Protein AF-A0AA44DIW2-F1 (afdb_monomer)

Foldseek 3Di:
DDDDDDDDDDDDDDDDDDDDDDDDDDDDDDDDDDDDDDDDDDPPPPPPPPVQDWDWQWQWFADLPPRHIDTQDTDIDGPPDDLQVVLVVLQQCLCVRPPVVQDKDFPDQDPLETEIEGEADPVDRSVQPPQLPDQSSQRRNLCRSFCRNQSVVDPDDHRQWYAYAYVNHQCDDHPNHDNQSGGHTDGD

Nearest PDB structures (foldseek):
  5c6d-assembly1_A  TM=4.884E-01  e=1.971E+00  Homo sapiens

Solvent-accessible surface area (backbone atoms only — not comparable to full-atom values): 11971 Å² total; per-residue (Å²): 134,89,82,90,81,86,87,84,86,84,87,81,88,84,88,81,89,85,81,88,86,87,85,87,80,84,90,86,82,90,84,89,79,94,78,92,78,91,76,91,74,88,72,82,75,76,75,77,76,71,81,77,53,64,44,76,46,50,39,33,38,44,41,84,84,79,67,43,84,35,83,76,44,78,42,82,41,60,66,86,52,54,71,70,55,54,52,50,52,48,47,51,50,48,20,49,78,76,47,81,57,41,47,66,42,83,77,50,73,56,94,49,28,38,35,34,32,38,38,66,41,94,88,49,57,47,48,69,75,55,41,38,41,49,54,59,27,16,48,38,45,52,49,22,53,50,49,27,72,42,39,73,86,59,86,68,94,72,58,56,26,39,31,34,24,49,76,81,37,38,93,72,88,55,62,64,52,63,80,62,57,35,64,30,78,48,68,85

Structure (mmCIF, N/CA/C/O backbone):
data_AF-A0AA44DIW2-F1
#
_entry.id   AF-A0AA44DIW2-F1
#
loop_
_atom_site.group_PDB
_atom_site.id
_atom_site.type_symbol
_atom_site.label_atom_id
_atom_site.label_alt_id
_atom_site.label_comp_id
_atom_site.label_asym_id
_atom_site.label_entity_id
_atom_site.label_seq_id
_atom_site.pdbx_PDB_ins_code
_atom_site.Cartn_x
_atom_site.Cartn_y
_atom_site.Cartn_z
_atom_site.occupancy
_atom_site.B_iso_or_equiv
_atom_site.auth_seq_id
_atom_site.auth_comp_id
_atom_site.auth_asym_id
_atom_site.auth_atom_id
_atom_site.pdbx_PDB_model_num
ATOM 1 N N . MET A 1 1 ? 25.826 29.435 -28.259 1.00 42.25 1 MET A N 1
ATOM 2 C CA . MET A 1 1 ? 24.895 30.541 -28.592 1.00 42.25 1 MET A CA 1
ATOM 3 C C . MET A 1 1 ? 23.875 30.056 -29.615 1.00 42.25 1 MET A C 1
ATOM 5 O O . MET A 1 1 ? 24.310 29.538 -30.631 1.00 42.25 1 MET A O 1
ATOM 9 N N . LYS A 1 2 ? 22.577 30.329 -29.367 1.00 38.12 2 LYS A N 1
ATOM 10 C CA . LYS A 1 2 ? 21.408 30.201 -30.278 1.00 38.12 2 LYS A CA 1
ATOM 11 C C . LYS A 1 2 ? 20.937 28.749 -30.545 1.00 38.12 2 LYS A C 1
ATOM 13 O O . LYS A 1 2 ? 21.749 27.922 -30.907 1.00 38.12 2 LYS A O 1
ATOM 18 N N . LYS A 1 3 ? 19.660 28.356 -30.428 1.00 40.72 3 LYS A N 1
ATOM 19 C CA . LYS A 1 3 ? 18.397 29.047 -30.099 1.00 40.72 3 LYS A CA 1
ATOM 20 C C . LYS A 1 3 ? 17.357 28.015 -29.621 1.00 40.72 3 LYS A C 1
ATOM 22 O O . LYS A 1 3 ? 17.200 26.960 -30.222 1.00 40.72 3 LYS A O 1
ATOM 27 N N . LEU A 1 4 ? 16.623 28.403 -28.584 1.00 47.34 4 LEU A N 1
ATOM 28 C CA . LEU A 1 4 ? 15.387 27.813 -28.071 1.00 47.34 4 LEU A CA 1
ATOM 29 C C . LEU A 1 4 ? 14.251 27.987 -29.101 1.00 47.34 4 LEU A C 1
ATOM 31 O O . LEU A 1 4 ? 14.100 29.088 -29.636 1.00 47.34 4 LEU A O 1
ATOM 35 N N . LYS A 1 5 ? 13.409 26.972 -29.329 1.00 48.78 5 LYS A N 1
ATOM 36 C CA . LYS A 1 5 ? 12.065 27.162 -29.904 1.00 48.78 5 LYS A CA 1
ATOM 37 C C . LYS A 1 5 ? 11.053 26.307 -29.140 1.00 48.78 5 LYS A C 1
ATOM 39 O O . LYS A 1 5 ? 10.966 25.103 -29.338 1.00 48.78 5 LYS A O 1
ATOM 44 N N . LYS A 1 6 ? 10.319 26.963 -28.239 1.00 45.72 6 LYS A N 1
ATOM 45 C CA . LYS A 1 6 ? 9.089 26.455 -27.624 1.00 45.72 6 LYS A CA 1
ATOM 46 C C . LYS A 1 6 ? 7.963 26.613 -28.648 1.00 45.72 6 LYS A C 1
ATOM 48 O O . LYS A 1 6 ? 7.819 27.699 -29.205 1.00 45.72 6 LYS A O 1
ATOM 53 N N . VAL A 1 7 ? 7.184 25.564 -28.882 1.00 54.19 7 VAL A N 1
ATOM 54 C CA . VAL A 1 7 ? 5.937 25.636 -29.654 1.00 54.19 7 VAL A CA 1
ATOM 55 C C . VAL A 1 7 ? 4.792 25.605 -28.648 1.00 54.19 7 VAL A C 1
ATOM 57 O O . VAL A 1 7 ? 4.554 24.594 -27.999 1.00 54.19 7 VAL A O 1
ATOM 60 N N . PHE A 1 8 ? 4.142 26.753 -28.476 1.00 49.50 8 PHE A N 1
ATOM 61 C CA . PHE A 1 8 ? 2.859 26.904 -27.795 1.00 49.50 8 PHE A CA 1
ATOM 62 C C . PHE A 1 8 ? 1.801 26.911 -28.899 1.00 49.50 8 PHE A C 1
ATOM 64 O O . PHE A 1 8 ? 1.863 27.770 -29.778 1.00 49.50 8 PHE A O 1
ATOM 71 N N . CYS A 1 9 ? 0.860 25.970 -28.888 1.00 45.25 9 CYS A N 1
ATOM 72 C CA . CYS A 1 9 ? -0.301 26.026 -29.772 1.00 45.25 9 CYS A CA 1
ATOM 73 C C . CYS A 1 9 ? -1.550 26.159 -28.901 1.00 45.25 9 CYS A C 1
ATOM 75 O O . CYS A 1 9 ? -1.986 25.212 -28.255 1.00 45.25 9 CYS A O 1
ATOM 77 N N . LEU A 1 10 ? -2.040 27.393 -28.828 1.00 47.12 10 LEU A N 1
ATOM 78 C CA . LEU A 1 10 ? -3.265 27.799 -28.159 1.00 47.12 10 LEU A CA 1
ATOM 79 C C . LEU A 1 10 ? -4.377 27.733 -29.216 1.00 47.12 10 LEU A C 1
ATOM 81 O O . LEU A 1 10 ? -4.341 28.510 -30.168 1.00 47.12 10 LEU A O 1
ATOM 85 N N . ILE A 1 11 ? -5.336 26.817 -29.083 1.00 53.56 11 ILE A N 1
ATOM 86 C CA . ILE A 1 11 ? -6.546 26.818 -29.917 1.00 53.56 11 ILE A CA 1
ATOM 87 C C . ILE A 1 11 ? -7.708 27.233 -29.022 1.00 53.56 11 ILE A C 1
ATOM 89 O O . ILE A 1 11 ? -8.204 26.470 -28.198 1.00 53.56 11 ILE A O 1
ATOM 93 N N . PHE A 1 12 ? -8.070 28.501 -29.173 1.00 48.59 12 PHE A N 1
ATOM 94 C CA . PHE A 1 12 ? -9.271 29.133 -28.649 1.00 48.59 12 PHE A CA 1
ATOM 95 C C . PHE A 1 12 ? -10.267 29.274 -29.809 1.00 48.59 12 PHE A C 1
ATOM 97 O O . PHE A 1 12 ? -9.833 29.446 -30.946 1.00 48.59 12 PHE A O 1
ATOM 104 N N . ILE A 1 13 ? -11.562 29.320 -29.469 1.00 48.78 13 ILE A N 1
ATOM 105 C CA . ILE A 1 13 ? -12.742 29.696 -30.280 1.00 48.78 13 ILE A CA 1
ATOM 106 C C . ILE A 1 13 ? -13.656 28.516 -30.632 1.00 48.78 13 ILE A C 1
ATOM 108 O O . ILE A 1 13 ? -13.408 27.761 -31.562 1.00 48.78 13 ILE A O 1
ATOM 112 N N . CYS A 1 14 ? -14.793 28.470 -29.936 1.00 42.47 14 CYS A N 1
ATOM 113 C CA . CYS A 1 14 ? -16.088 28.687 -30.579 1.00 42.47 14 CYS A CA 1
ATOM 114 C C . CYS A 1 14 ? -17.030 29.376 -29.582 1.00 42.47 14 CYS A C 1
ATOM 116 O O . CYS A 1 14 ? -17.403 28.802 -28.561 1.00 42.47 14 CYS A O 1
ATOM 118 N N . MET A 1 15 ? -17.383 30.630 -29.881 1.00 47.53 15 MET A N 1
ATOM 119 C CA . MET A 1 15 ? -18.556 31.287 -29.311 1.00 47.53 15 MET A CA 1
ATOM 120 C C . MET A 1 15 ? -19.812 30.597 -29.842 1.00 47.53 15 MET A C 1
ATOM 122 O O . MET A 1 15 ? -19.946 30.434 -31.053 1.00 47.53 15 MET A O 1
ATOM 126 N N . LEU A 1 16 ? -20.773 30.331 -28.962 1.00 59.16 16 LEU A N 1
ATOM 127 C CA . LEU A 1 16 ? -22.181 30.376 -29.329 1.00 59.16 16 LEU A CA 1
ATOM 128 C C . LEU A 1 16 ? -22.913 31.279 -28.342 1.00 59.16 16 LEU A C 1
ATOM 130 O O . LEU A 1 16 ? -22.899 31.077 -27.130 1.00 59.16 16 LEU A O 1
ATOM 134 N N . VAL A 1 17 ? -23.490 32.321 -28.925 1.00 57.88 17 VAL A N 1
ATOM 135 C CA . VAL A 1 17 ? -24.334 33.338 -28.314 1.00 57.88 17 VAL A CA 1
ATOM 136 C C . VAL A 1 17 ? -25.753 32.782 -28.271 1.00 57.88 17 VAL A C 1
ATOM 138 O O . VAL A 1 17 ? -26.258 32.346 -29.303 1.00 57.88 17 VAL A O 1
ATOM 141 N N . LEU A 1 18 ? -26.413 32.849 -27.117 1.00 58.75 18 LEU A N 1
ATOM 142 C CA . LEU A 1 18 ? -27.872 32.869 -27.037 1.00 58.75 18 LEU A CA 1
ATOM 143 C C . LEU A 1 18 ? -28.279 33.995 -26.082 1.00 58.75 18 LEU A C 1
ATOM 145 O O . LEU A 1 18 ? -27.837 34.054 -24.936 1.00 58.75 18 LEU A O 1
ATOM 149 N N . SER A 1 19 ? -29.065 34.928 -26.613 1.00 53.59 19 SER A N 1
ATOM 150 C CA . SER A 1 19 ? -29.587 36.120 -25.949 1.00 53.59 19 SER A CA 1
ATOM 151 C C . SER A 1 19 ? -31.011 35.901 -25.430 1.00 53.59 19 SER A C 1
ATOM 153 O O . SER A 1 19 ? -31.817 35.300 -26.132 1.00 53.59 19 SER A O 1
ATOM 155 N N . GLY A 1 20 ? -31.319 36.527 -24.285 1.00 40.38 20 GLY A N 1
ATOM 156 C CA . GLY A 1 20 ? -32.655 37.010 -23.874 1.00 40.38 20 GLY A CA 1
ATOM 157 C C . GLY A 1 20 ? -33.584 35.957 -23.250 1.00 40.38 20 GLY A C 1
ATOM 158 O O . GLY A 1 20 ? -33.619 34.828 -23.704 1.00 40.38 20 GLY A O 1
ATOM 159 N N . CYS A 1 21 ? -34.368 36.227 -22.201 1.00 46.19 21 CYS A N 1
ATOM 160 C CA . CYS A 1 21 ? -34.950 37.497 -21.763 1.00 46.19 21 CYS A CA 1
ATOM 161 C C . CYS A 1 21 ? -35.004 37.645 -20.232 1.00 46.19 21 CYS A C 1
ATOM 163 O O . CYS A 1 21 ? -35.145 36.681 -19.485 1.00 46.19 21 CYS A O 1
ATOM 165 N N . ASN A 1 22 ? -34.931 38.908 -19.820 1.00 48.03 22 ASN A N 1
ATOM 166 C CA . ASN A 1 22 ? -35.090 39.445 -18.476 1.00 48.03 22 ASN A CA 1
ATOM 167 C C . ASN A 1 22 ? -36.548 39.887 -18.276 1.00 48.03 22 ASN A C 1
ATOM 169 O O . ASN A 1 22 ? -37.052 40.619 -19.124 1.00 48.03 22 ASN A O 1
ATOM 173 N N . ASN A 1 23 ? -37.174 39.529 -17.155 1.00 42.59 23 ASN A N 1
ATOM 174 C CA . ASN A 1 23 ? -38.408 40.158 -16.683 1.00 42.59 23 ASN A CA 1
ATOM 175 C C . ASN A 1 23 ? -38.171 40.645 -15.250 1.00 42.59 23 ASN A C 1
ATOM 177 O O . ASN A 1 23 ? -38.285 39.873 -14.302 1.00 42.59 23 ASN A O 1
ATOM 181 N N . ASN A 1 24 ? -37.859 41.933 -15.114 1.00 39.91 24 ASN A N 1
ATOM 182 C CA . ASN A 1 24 ? -38.106 42.675 -13.884 1.00 39.91 24 ASN A CA 1
ATOM 183 C C . ASN A 1 24 ? -39.441 43.395 -14.064 1.00 39.91 24 ASN A C 1
ATOM 185 O O . ASN A 1 24 ? -39.610 44.137 -15.031 1.00 39.91 24 ASN A O 1
ATOM 189 N N . VAL A 1 25 ? -40.369 43.158 -13.142 1.00 45.44 25 VAL A N 1
ATOM 190 C CA . VAL A 1 25 ? -41.569 43.977 -12.965 1.00 45.44 25 VAL A CA 1
ATOM 191 C C . VAL A 1 25 ? -41.397 44.776 -11.681 1.00 45.44 25 VAL A C 1
ATOM 193 O O . VAL A 1 25 ? -40.939 44.259 -10.662 1.00 45.44 25 VAL A O 1
ATOM 196 N N . ASP A 1 26 ? -41.722 46.055 -11.816 1.00 37.00 26 ASP A N 1
ATOM 197 C CA . ASP A 1 26 ? -41.499 47.165 -10.906 1.00 37.00 26 ASP A CA 1
ATOM 198 C C . ASP A 1 26 ? -42.121 47.057 -9.505 1.00 37.00 26 ASP A C 1
ATOM 200 O O . ASP A 1 26 ? -43.166 46.456 -9.262 1.00 37.00 26 ASP A O 1
ATOM 204 N N . VAL A 1 27 ? -41.453 47.776 -8.603 1.00 39.75 27 VAL A N 1
ATOM 205 C CA . VAL A 1 27 ? -41.844 48.180 -7.249 1.00 39.75 27 VAL A CA 1
ATOM 206 C C . VAL A 1 27 ? -43.007 49.183 -7.277 1.00 39.75 27 VAL A C 1
ATOM 208 O O . VAL A 1 27 ? -42.961 50.133 -8.057 1.00 39.75 27 VAL A O 1
ATOM 211 N N . LYS A 1 28 ? -43.958 49.070 -6.330 1.00 34.81 28 LYS A N 1
ATOM 212 C CA . LYS A 1 28 ? -44.454 50.192 -5.490 1.00 34.81 28 LYS A CA 1
ATOM 213 C C . LYS A 1 28 ? -45.499 49.748 -4.462 1.00 34.81 28 LYS A C 1
ATOM 215 O O . LYS A 1 28 ? -46.460 49.073 -4.812 1.00 34.81 28 LYS A O 1
ATOM 220 N N . GLY A 1 29 ? -45.352 50.229 -3.224 1.00 29.64 29 GLY A N 1
ATOM 221 C CA . GLY A 1 29 ? -46.422 50.225 -2.223 1.00 29.64 29 GLY A CA 1
ATOM 222 C C . GLY A 1 29 ? -45.925 50.232 -0.779 1.00 29.64 29 GLY A C 1
ATOM 223 O O . GLY A 1 29 ? -45.876 49.184 -0.146 1.00 29.64 29 GLY A O 1
ATOM 224 N N . ASP A 1 30 ? -45.569 51.413 -0.274 1.00 34.81 30 ASP A N 1
ATOM 225 C CA . ASP A 1 30 ? -45.279 51.697 1.134 1.00 34.81 30 ASP A CA 1
ATOM 226 C C . ASP A 1 30 ? -46.409 51.254 2.084 1.00 34.81 30 ASP A C 1
ATOM 228 O O . ASP A 1 30 ? -47.581 51.515 1.814 1.00 34.81 30 ASP A O 1
ATOM 232 N N . ASN A 1 31 ? -46.064 50.688 3.248 1.00 35.53 31 ASN A N 1
ATOM 233 C CA . ASN A 1 31 ? -46.381 51.314 4.538 1.00 35.53 31 ASN A CA 1
ATOM 234 C C . ASN A 1 31 ? -45.775 50.576 5.740 1.00 35.53 31 ASN A C 1
ATOM 236 O O . ASN A 1 31 ? -45.727 49.353 5.833 1.00 35.53 31 ASN A O 1
ATOM 240 N N . LYS A 1 32 ? -45.311 51.405 6.670 1.00 40.44 32 LYS A N 1
ATOM 241 C CA . LYS A 1 32 ? -44.569 51.117 7.892 1.00 40.44 32 LYS A CA 1
ATOM 242 C C . LYS A 1 32 ? -45.549 50.993 9.064 1.00 40.44 32 LYS A C 1
ATOM 244 O O . LYS A 1 32 ? -46.274 51.945 9.329 1.00 40.44 32 LYS A O 1
ATOM 249 N N . SER A 1 33 ? -45.504 49.901 9.824 1.00 37.34 33 SER A N 1
ATOM 250 C CA . SER A 1 33 ? -45.891 49.920 11.243 1.00 37.34 33 SER A CA 1
ATOM 251 C C . SER A 1 33 ? -45.242 48.763 11.999 1.00 37.34 33 SER A C 1
ATOM 253 O O . SER A 1 33 ? -45.522 47.595 11.738 1.00 37.34 33 SER A O 1
ATOM 255 N N . GLU A 1 34 ? -44.372 49.111 12.942 1.00 37.97 34 GLU A N 1
ATOM 256 C CA . GLU A 1 34 ? -43.860 48.212 13.970 1.00 37.97 34 GLU A CA 1
ATOM 257 C C . GLU A 1 34 ? -44.985 47.825 14.939 1.00 37.97 34 GLU A C 1
ATOM 259 O O . GLU A 1 34 ? -45.693 48.692 15.450 1.00 37.97 34 GLU A O 1
ATOM 264 N N . MET A 1 35 ? -45.086 46.538 15.277 1.00 32.28 35 MET A N 1
ATOM 265 C CA . MET A 1 35 ? -45.673 46.102 16.541 1.00 32.28 35 MET A CA 1
ATOM 266 C C . MET A 1 35 ? -44.899 44.892 17.067 1.00 32.28 35 MET A C 1
ATOM 268 O O . MET A 1 35 ? -44.732 43.879 16.392 1.00 32.28 35 MET A O 1
ATOM 272 N N . ARG A 1 36 ? -44.377 45.055 18.285 1.00 38.78 36 ARG A N 1
ATOM 273 C CA . ARG A 1 36 ? -43.598 44.078 19.048 1.00 38.78 36 ARG A CA 1
ATOM 274 C C . ARG A 1 36 ? -44.465 42.884 19.443 1.00 38.78 36 ARG A C 1
ATOM 276 O O . ARG A 1 36 ? -45.496 43.083 20.077 1.00 38.78 36 ARG A O 1
ATOM 283 N N . VAL A 1 37 ? -43.967 41.669 19.217 1.00 34.19 37 VAL A N 1
ATOM 284 C CA . VAL A 1 37 ? -44.292 40.507 20.054 1.00 34.19 37 VAL A CA 1
ATOM 285 C C . VAL A 1 37 ? -43.002 39.743 20.335 1.00 34.19 37 VAL A C 1
ATOM 287 O O . VAL A 1 37 ? -42.346 39.235 19.430 1.00 34.19 37 VAL A O 1
ATOM 290 N N . SER A 1 38 ? -42.632 39.710 21.612 1.00 40.81 38 SER A N 1
ATOM 291 C CA . SER A 1 38 ? -41.586 38.856 22.156 1.00 40.81 38 SER A CA 1
ATOM 292 C C . SER A 1 38 ? -42.066 37.408 22.196 1.00 40.81 38 SER A C 1
ATOM 294 O O . SER A 1 38 ? -43.109 37.124 22.778 1.00 40.81 38 SER A O 1
ATOM 296 N N . SER A 1 39 ? -41.248 36.482 21.709 1.00 37.50 39 SER A N 1
ATOM 297 C CA . SER A 1 39 ? -41.224 35.117 22.235 1.00 37.50 39 SER A CA 1
ATOM 298 C C . SER A 1 39 ? -39.795 34.592 22.177 1.00 37.50 39 SER A C 1
ATOM 300 O O . SER A 1 39 ? -39.275 34.267 21.110 1.00 37.50 39 SER A O 1
ATOM 302 N N . ASN A 1 40 ? -39.165 34.543 23.350 1.00 40.50 40 ASN A N 1
ATOM 303 C CA . ASN A 1 40 ? -37.968 33.756 23.595 1.00 40.50 40 ASN A CA 1
ATOM 304 C C . ASN A 1 40 ? -38.257 32.290 23.262 1.00 40.50 40 ASN A C 1
ATOM 306 O O . ASN A 1 40 ? -39.118 31.679 23.891 1.00 40.50 40 ASN A O 1
ATOM 310 N N . LEU A 1 41 ? -37.477 31.718 22.352 1.00 35.12 41 LEU A N 1
ATOM 311 C CA . LEU A 1 41 ? -37.184 30.292 22.344 1.00 35.12 41 LEU A CA 1
ATOM 312 C C . LEU A 1 41 ? -35.666 30.151 22.332 1.00 35.12 41 LEU A C 1
ATOM 314 O O . LEU A 1 41 ? -35.020 30.087 21.287 1.00 35.12 41 LEU A O 1
ATOM 318 N N . ASN A 1 42 ? -35.114 30.130 23.547 1.00 41.81 42 ASN A N 1
ATOM 319 C CA . ASN A 1 42 ? -33.839 29.491 23.821 1.00 41.81 42 ASN A CA 1
ATOM 320 C C . ASN A 1 42 ? -33.929 28.066 23.282 1.00 41.81 42 ASN A C 1
ATOM 322 O O . ASN A 1 42 ? -34.643 27.231 23.833 1.00 41.81 42 ASN A O 1
ATOM 326 N N . THR A 1 43 ? -33.220 2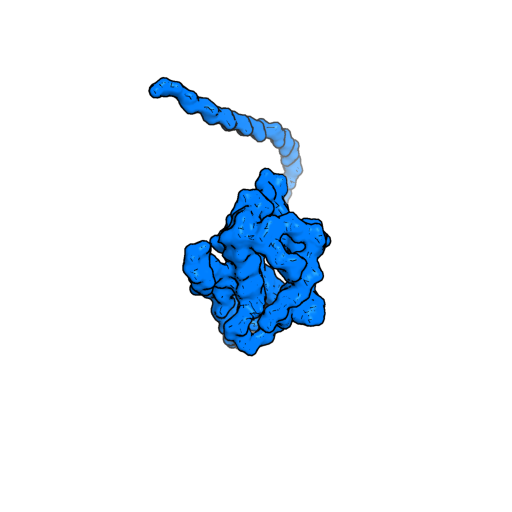7.799 22.195 1.00 38.12 43 THR A N 1
ATOM 327 C CA . THR A 1 43 ? -32.785 26.441 21.904 1.00 38.12 43 THR A CA 1
ATOM 328 C C . THR A 1 43 ? -31.288 26.464 22.099 1.00 38.12 43 THR A C 1
ATOM 330 O O . THR A 1 43 ? -30.541 26.872 21.209 1.00 38.12 43 THR A O 1
ATOM 333 N N . ASP A 1 44 ? -30.876 26.098 23.311 1.00 40.34 44 ASP A N 1
ATOM 334 C CA . ASP A 1 44 ? -29.506 25.721 23.607 1.00 40.34 44 ASP A CA 1
ATOM 335 C C . ASP A 1 44 ? -29.113 24.635 22.609 1.00 40.34 44 ASP A C 1
ATOM 337 O O . ASP A 1 44 ? -29.439 23.456 22.757 1.00 40.34 44 ASP A O 1
ATOM 341 N N . LYS A 1 45 ? -28.415 25.042 21.546 1.00 44.38 45 LYS A N 1
ATOM 342 C CA . LYS A 1 45 ? -27.564 24.134 20.795 1.00 44.38 45 LYS A CA 1
ATOM 343 C C . LYS A 1 45 ? -26.453 23.753 21.756 1.00 44.38 45 LYS A C 1
ATOM 345 O O . LYS A 1 45 ? -25.421 24.419 21.821 1.00 44.38 45 LYS A O 1
ATOM 350 N N . GLN A 1 46 ? -26.696 22.697 22.527 1.00 39.59 46 GLN A N 1
ATOM 351 C CA . GLN A 1 46 ? -25.627 21.910 23.106 1.00 39.59 46 GLN A CA 1
ATOM 352 C C . GLN A 1 46 ? -24.737 21.491 21.936 1.00 39.59 46 GLN A C 1
ATOM 354 O O . GLN A 1 46 ? -25.037 20.565 21.187 1.00 39.59 46 GLN A O 1
ATOM 359 N N . ASN A 1 47 ? -23.665 22.253 21.733 1.00 41.50 47 ASN A N 1
ATOM 360 C CA . ASN A 1 47 ? -22.502 21.791 21.011 1.00 41.50 47 ASN A CA 1
ATOM 361 C C . ASN A 1 47 ? -21.965 20.619 21.830 1.00 41.50 47 ASN A C 1
ATOM 363 O O . ASN A 1 47 ? -21.138 20.807 22.724 1.00 41.50 47 ASN A O 1
ATOM 367 N N . GLU A 1 48 ? -22.452 19.412 21.546 1.00 47.78 48 GLU A N 1
ATOM 368 C CA . GLU A 1 48 ? -21.694 18.211 21.841 1.00 47.78 48 GLU A CA 1
ATOM 369 C C . GLU A 1 48 ? -20.364 18.367 21.108 1.00 47.78 48 GLU A C 1
ATOM 371 O O . GLU A 1 48 ? -20.243 18.147 19.901 1.00 47.78 48 GLU A O 1
ATOM 376 N N . LYS A 1 49 ? -19.346 18.813 21.848 1.00 45.94 49 LYS A N 1
ATOM 377 C CA . LYS A 1 49 ? -17.952 18.616 21.485 1.00 45.94 49 LYS A CA 1
ATOM 378 C C . LYS A 1 49 ? -17.774 17.105 21.412 1.00 45.94 49 LYS A C 1
ATOM 380 O O . LYS A 1 49 ? -17.475 16.453 22.409 1.00 45.94 49 LYS A O 1
ATOM 385 N N . LYS A 1 50 ? -18.017 16.539 20.232 1.00 55.75 50 LYS A N 1
ATOM 386 C CA . LYS A 1 50 ? -17.588 15.190 19.903 1.00 55.75 50 LYS A CA 1
ATOM 387 C C . LYS A 1 50 ? -16.076 15.230 20.091 1.00 55.75 50 LYS A C 1
ATOM 389 O O . LYS A 1 50 ? -15.383 15.865 19.299 1.00 55.75 50 LYS A O 1
ATOM 394 N N . ASN A 1 51 ? -15.582 14.678 21.198 1.00 61.53 51 ASN A N 1
ATOM 395 C CA . ASN A 1 51 ? -14.156 14.445 21.382 1.00 61.53 51 ASN A CA 1
ATOM 396 C C . ASN A 1 51 ? -13.759 13.494 20.251 1.00 61.53 51 ASN A C 1
ATOM 398 O O . ASN A 1 51 ? -13.950 12.283 20.356 1.00 61.53 51 ASN A O 1
ATOM 402 N N . SER A 1 52 ? -13.332 14.057 19.120 1.00 73.94 52 SER A N 1
ATOM 403 C CA . SER A 1 52 ? -12.805 13.286 18.006 1.00 73.94 52 SER A CA 1
ATOM 404 C C . SER A 1 52 ? -11.467 12.758 18.489 1.00 73.94 52 SER A C 1
ATOM 406 O O . SER A 1 52 ? -10.510 13.504 18.683 1.00 73.94 52 SER A O 1
ATOM 408 N N . LYS A 1 53 ? -11.463 11.475 18.840 1.00 89.38 53 LYS A N 1
ATOM 409 C CA . LYS A 1 53 ? -10.243 10.760 19.157 1.00 89.38 53 LYS A CA 1
ATOM 410 C C . LYS A 1 53 ? -9.518 10.540 17.838 1.00 89.38 53 LYS A C 1
ATOM 412 O O . LYS A 1 53 ? -10.120 10.045 16.891 1.00 89.38 53 LYS A O 1
ATOM 417 N N . THR A 1 54 ? -8.251 10.897 17.782 1.00 93.06 54 THR A N 1
ATOM 418 C CA . THR A 1 54 ? -7.401 10.687 16.615 1.00 93.06 54 THR A CA 1
ATOM 419 C C . THR A 1 54 ? -6.245 9.761 16.982 1.00 93.06 54 THR A C 1
ATOM 421 O O . THR A 1 54 ? -5.975 9.511 18.163 1.00 93.06 54 THR A O 1
ATOM 424 N N . TYR A 1 55 ? -5.590 9.199 15.972 1.00 92.75 55 TYR A N 1
ATOM 425 C CA . TYR A 1 55 ? -4.332 8.480 16.134 1.00 92.75 55 TYR A CA 1
ATOM 426 C C . TYR A 1 55 ? -3.354 8.856 15.024 1.00 92.75 55 TYR A C 1
ATOM 428 O O . TYR A 1 55 ? -3.764 9.179 13.907 1.00 92.75 55 TYR A O 1
ATOM 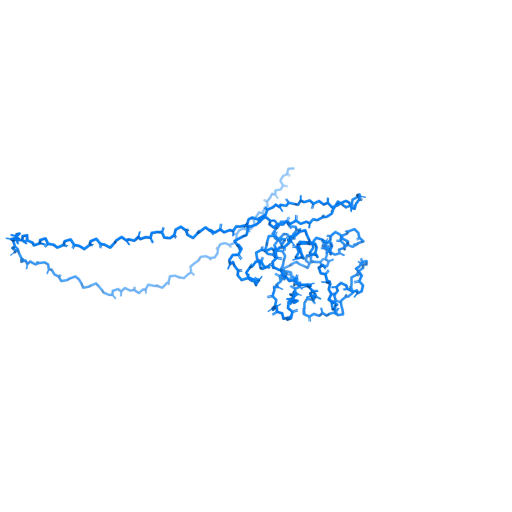436 N N . ASP A 1 56 ? -2.065 8.744 15.330 1.00 94.69 56 ASP A N 1
ATOM 437 C CA . ASP A 1 56 ? -0.992 9.002 14.375 1.00 94.69 56 ASP A CA 1
ATOM 438 C C . ASP A 1 56 ? -0.670 7.726 13.586 1.00 94.69 56 ASP A C 1
ATOM 440 O O . ASP A 1 56 ? -0.040 6.790 14.091 1.00 94.69 56 ASP A O 1
ATOM 444 N N . ALA A 1 57 ? -1.125 7.674 12.335 1.00 96.62 57 ALA A N 1
ATOM 445 C CA . ALA A 1 57 ? -0.749 6.649 11.371 1.00 96.62 57 ALA A CA 1
ATOM 446 C C . ALA A 1 57 ? 0.622 6.968 10.763 1.00 96.62 57 ALA A C 1
ATOM 448 O O . ALA A 1 57 ? 0.900 8.109 10.402 1.00 96.62 57 ALA A O 1
ATOM 449 N N . LYS A 1 58 ? 1.475 5.956 10.593 1.00 97.75 58 LYS A N 1
ATOM 450 C CA . LYS A 1 58 ? 2.847 6.140 10.096 1.00 97.75 58 LYS A CA 1
ATOM 451 C C . LYS A 1 58 ? 2.966 5.772 8.626 1.00 97.75 58 LYS A C 1
ATOM 453 O O . LYS A 1 58 ? 2.674 4.639 8.261 1.00 97.75 58 LYS A O 1
ATOM 458 N N . ILE A 1 59 ? 3.488 6.662 7.792 1.00 98.44 59 ILE A N 1
ATOM 459 C CA . ILE A 1 59 ? 4.011 6.273 6.479 1.00 98.44 59 ILE A CA 1
ATOM 460 C C . ILE A 1 59 ? 5.444 5.803 6.681 1.00 98.44 59 ILE A C 1
ATOM 462 O O . ILE A 1 59 ? 6.292 6.557 7.159 1.00 98.44 59 ILE A O 1
ATOM 466 N N . ILE A 1 60 ? 5.698 4.542 6.356 1.00 98.19 60 ILE A N 1
ATOM 467 C CA . ILE A 1 60 ? 6.951 3.843 6.632 1.00 98.19 60 ILE A CA 1
ATOM 468 C C . ILE A 1 60 ? 7.597 3.451 5.303 1.00 98.19 60 ILE A C 1
ATOM 470 O O . ILE A 1 60 ? 6.920 3.001 4.387 1.00 98.19 60 ILE A O 1
ATOM 474 N N . SER A 1 61 ? 8.915 3.605 5.216 1.00 97.62 61 SER A N 1
ATOM 475 C CA . SER A 1 61 ? 9.767 3.085 4.144 1.00 97.62 61 SER A CA 1
ATOM 476 C C . SER A 1 61 ? 11.041 2.488 4.756 1.00 97.62 61 SER A C 1
ATOM 478 O O . SER A 1 61 ? 11.138 2.369 5.980 1.00 97.62 61 SER A O 1
ATOM 480 N N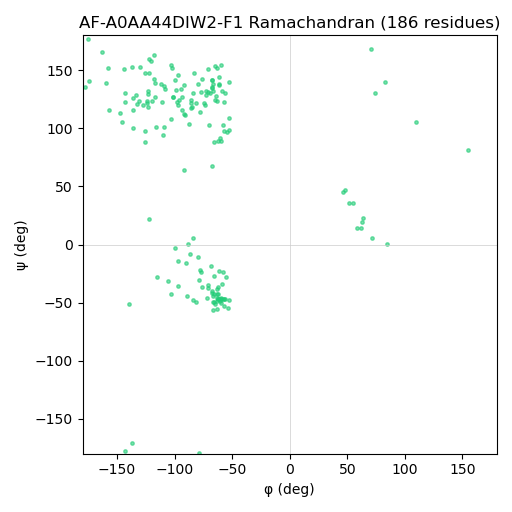 . MET A 1 62 ? 12.029 2.126 3.941 1.00 96.00 62 MET A N 1
ATOM 481 C CA . MET A 1 62 ? 13.344 1.683 4.408 1.00 96.00 62 MET A C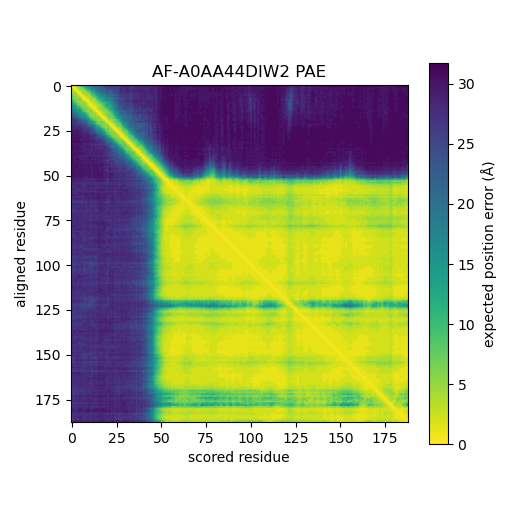A 1
ATOM 482 C C . MET A 1 62 ? 14.473 2.431 3.699 1.00 96.00 62 MET A C 1
ATOM 484 O O . MET A 1 62 ? 14.315 2.884 2.563 1.00 96.00 62 MET A O 1
ATOM 488 N N . ASP A 1 63 ? 15.616 2.563 4.366 1.00 95.56 63 ASP A N 1
ATOM 489 C CA . ASP A 1 63 ? 16.829 3.074 3.733 1.00 95.56 63 ASP A CA 1
ATOM 490 C C . ASP A 1 63 ? 17.370 2.065 2.712 1.00 95.56 63 ASP A C 1
ATOM 492 O O . ASP A 1 63 ? 17.536 0.881 3.006 1.00 95.56 63 ASP A O 1
ATOM 496 N N . SER A 1 64 ? 17.667 2.539 1.503 1.00 92.88 64 SER A N 1
ATOM 497 C CA . SER A 1 64 ? 18.093 1.688 0.390 1.00 92.88 64 SER A CA 1
ATOM 498 C C . SER A 1 64 ? 19.480 1.064 0.572 1.00 92.88 64 SER A C 1
ATOM 500 O O . SER A 1 64 ? 19.808 0.120 -0.142 1.00 92.88 64 SER A O 1
ATOM 502 N N . ASN A 1 65 ? 20.308 1.606 1.470 1.00 93.06 65 ASN A N 1
ATOM 503 C CA . ASN A 1 65 ? 21.677 1.152 1.705 1.00 93.06 65 ASN A CA 1
ATOM 504 C C . ASN A 1 65 ? 21.781 0.313 2.979 1.00 93.06 65 ASN A C 1
ATOM 506 O O . ASN A 1 65 ? 22.471 -0.703 2.982 1.00 93.06 65 ASN A O 1
ATOM 510 N N . THR A 1 66 ? 21.114 0.734 4.059 1.00 95.12 66 THR A N 1
ATOM 511 C CA . THR A 1 66 ? 21.217 0.068 5.371 1.00 95.12 66 THR A CA 1
ATOM 512 C C . THR A 1 66 ? 20.088 -0.919 5.639 1.00 95.12 66 THR A C 1
ATOM 514 O O . THR A 1 66 ? 20.204 -1.741 6.542 1.00 95.12 66 THR A O 1
ATOM 517 N N . SER A 1 67 ? 19.006 -0.873 4.853 1.00 92.25 67 SER A N 1
ATOM 518 C CA . SER A 1 67 ? 17.766 -1.627 5.089 1.00 92.25 67 SER A CA 1
ATOM 519 C C . SER A 1 67 ? 17.051 -1.284 6.402 1.00 92.25 67 SER A C 1
ATOM 521 O O . SER A 1 67 ? 16.148 -2.002 6.830 1.00 92.25 67 SER A O 1
ATOM 523 N N . GLU A 1 68 ? 17.420 -0.178 7.049 1.00 95.88 68 GLU A N 1
ATOM 524 C CA . GLU A 1 68 ? 16.789 0.264 8.289 1.00 95.88 68 GLU A CA 1
ATOM 525 C C . GLU A 1 68 ? 15.416 0.895 8.026 1.00 95.88 68 GLU A C 1
ATOM 527 O O . GLU A 1 68 ? 15.219 1.628 7.053 1.00 95.88 68 GLU A O 1
ATOM 532 N N . LYS A 1 69 ? 14.462 0.646 8.933 1.00 96.25 69 LYS A N 1
ATOM 533 C CA . LYS A 1 69 ? 13.131 1.270 8.917 1.00 96.25 69 LYS A CA 1
ATOM 534 C C . LYS A 1 69 ? 13.259 2.792 8.991 1.00 96.25 69 LYS A C 1
ATOM 536 O O . LYS A 1 69 ? 13.904 3.333 9.887 1.00 96.25 69 LYS A O 1
ATOM 541 N N . LYS A 1 70 ? 12.536 3.486 8.116 1.00 97.38 70 LYS A N 1
ATOM 542 C CA . LYS A 1 70 ? 12.463 4.945 8.046 1.00 97.38 70 LYS A CA 1
ATOM 543 C C . LYS A 1 70 ? 11.015 5.415 8.144 1.00 97.38 70 LYS A C 1
ATOM 545 O O . LYS A 1 70 ? 10.176 5.038 7.330 1.00 97.38 70 LYS A O 1
ATOM 550 N N . ILE A 1 71 ? 10.721 6.277 9.116 1.00 97.75 71 ILE A N 1
ATOM 551 C CA . ILE A 1 71 ? 9.427 6.969 9.196 1.00 97.75 71 ILE A CA 1
ATOM 552 C C . ILE A 1 71 ? 9.476 8.160 8.236 1.00 97.75 71 ILE A C 1
ATOM 554 O O . ILE A 1 71 ? 10.356 9.012 8.341 1.00 97.75 71 ILE A O 1
ATOM 558 N N . ILE A 1 72 ? 8.554 8.189 7.279 1.00 98.12 72 ILE A N 1
ATOM 559 C CA . ILE A 1 72 ? 8.439 9.242 6.264 1.00 98.12 72 ILE A CA 1
ATOM 560 C C . ILE A 1 72 ? 7.539 10.369 6.758 1.00 98.12 72 ILE A C 1
ATOM 562 O O . ILE A 1 72 ? 7.863 11.538 6.568 1.00 98.12 72 ILE A O 1
ATOM 566 N N . SER A 1 73 ? 6.408 10.018 7.370 1.00 97.75 73 SER A N 1
ATOM 567 C CA . SER A 1 73 ? 5.451 10.972 7.926 1.00 97.75 73 SER A CA 1
ATOM 568 C C . SER A 1 73 ? 4.601 10.304 8.996 1.00 97.75 73 SER A C 1
ATOM 570 O O . SER A 1 73 ? 4.321 9.110 8.901 1.00 97.75 73 SER A O 1
ATOM 572 N N . ASP A 1 74 ? 4.129 11.098 9.948 1.00 96.88 74 ASP A N 1
ATOM 573 C CA . ASP A 1 74 ? 2.980 10.771 10.788 1.00 96.88 74 ASP A CA 1
ATOM 574 C C . ASP A 1 74 ? 1.750 11.509 10.223 1.00 96.88 74 ASP A C 1
ATOM 576 O O . ASP A 1 74 ? 1.878 12.624 9.709 1.00 96.88 74 ASP A O 1
ATOM 580 N N . ILE A 1 75 ? 0.581 10.871 10.236 1.00 96.31 75 ILE A N 1
ATOM 581 C CA . ILE A 1 75 ? -0.682 11.410 9.721 1.00 96.31 75 ILE A CA 1
ATOM 582 C C . ILE A 1 75 ? -1.747 11.206 10.785 1.00 96.31 75 ILE A C 1
ATOM 584 O O . ILE A 1 75 ? -2.022 10.075 11.182 1.00 96.31 75 ILE A O 1
ATOM 588 N N . GLU A 1 76 ? -2.387 12.291 11.193 1.00 96.44 76 GLU A N 1
ATOM 589 C CA . GLU A 1 76 ? -3.497 12.235 12.132 1.00 96.44 76 GLU A CA 1
ATOM 590 C C . GLU A 1 76 ? -4.762 11.712 11.430 1.00 96.44 76 GLU A C 1
ATOM 592 O O . GLU A 1 76 ? -5.221 12.273 10.431 1.00 96.44 76 GLU A O 1
ATOM 597 N N . ILE A 1 77 ? -5.327 10.616 11.941 1.00 96.25 77 ILE A N 1
ATOM 598 C CA . ILE A 1 77 ? -6.546 9.989 11.420 1.00 96.25 77 ILE A CA 1
ATOM 599 C C . ILE A 1 77 ? -7.591 9.905 12.537 1.00 96.25 77 ILE A C 1
ATOM 601 O O . ILE A 1 77 ? -7.316 9.397 13.622 1.00 96.25 77 ILE A O 1
ATOM 605 N N . ASP A 1 78 ? -8.81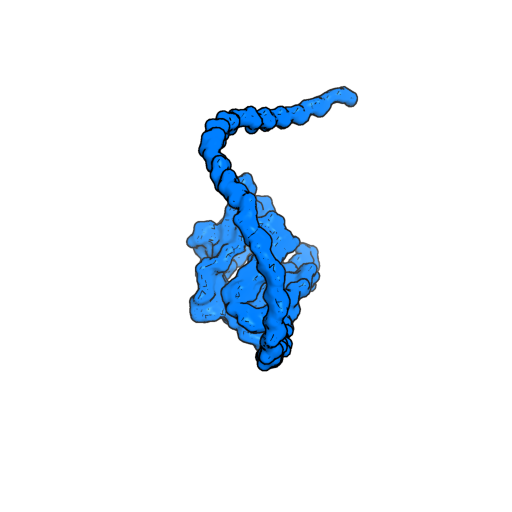5 10.365 12.261 1.00 94.75 78 ASP A N 1
ATOM 606 C CA . ASP A 1 78 ? -9.953 10.256 13.186 1.00 94.75 78 ASP A CA 1
ATOM 607 C C . ASP A 1 78 ? -10.337 8.780 13.406 1.00 94.75 78 ASP A C 1
ATOM 609 O O . ASP A 1 78 ? -10.632 8.036 12.463 1.00 94.75 78 ASP A O 1
ATOM 613 N N . ASP A 1 79 ? -10.350 8.348 14.671 1.00 91.06 79 ASP A N 1
ATOM 614 C CA . ASP A 1 79 ? -10.681 6.983 15.079 1.00 91.06 79 ASP A CA 1
ATOM 615 C C . ASP A 1 79 ? -12.117 6.587 14.696 1.00 91.06 79 ASP A C 1
ATOM 617 O O . ASP A 1 79 ? -12.390 5.393 14.544 1.00 91.06 79 ASP A O 1
ATOM 621 N N . ASN A 1 80 ? -13.015 7.555 14.505 1.00 92.62 80 ASN A N 1
ATOM 622 C CA . ASN A 1 80 ? -14.414 7.341 14.139 1.00 92.62 80 ASN A CA 1
ATOM 623 C C . ASN A 1 80 ? -14.623 7.051 12.647 1.00 92.62 80 ASN A C 1
ATOM 625 O O . ASN A 1 80 ? -15.731 6.679 12.256 1.00 92.62 80 ASN A O 1
ATOM 629 N N . LEU A 1 81 ? -13.598 7.230 11.807 1.00 95.88 81 LEU A N 1
ATOM 630 C CA . LEU A 1 81 ? -13.687 6.890 10.390 1.00 95.88 81 LEU A CA 1
ATOM 631 C C . LEU A 1 81 ? -13.906 5.389 10.189 1.00 95.88 81 LEU A C 1
ATOM 633 O O . LEU A 1 81 ? -13.468 4.550 10.985 1.00 95.88 81 LEU A O 1
ATOM 637 N N . SER A 1 82 ? -14.559 5.035 9.083 1.00 96.25 82 SER A N 1
ATOM 638 C CA . SER A 1 82 ? -14.661 3.634 8.691 1.00 96.25 82 SER A CA 1
ATOM 639 C C . SER A 1 82 ? -13.273 3.078 8.359 1.00 96.25 82 SER A C 1
ATOM 641 O O . SER A 1 82 ? -12.379 3.812 7.936 1.00 96.25 82 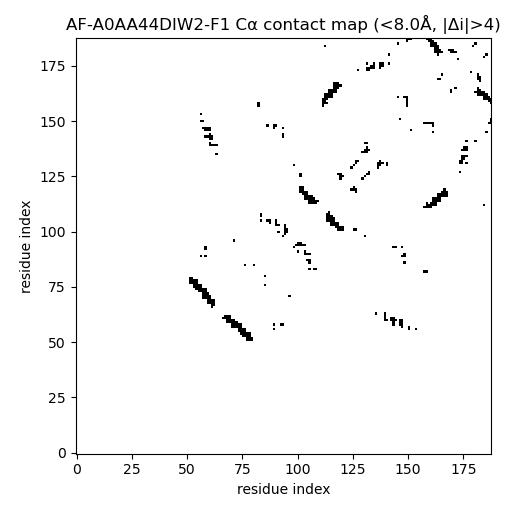SER A O 1
ATOM 643 N N . ILE A 1 83 ? -13.076 1.765 8.505 1.00 97.56 83 ILE A N 1
ATOM 644 C CA . ILE A 1 83 ? -11.791 1.145 8.152 1.00 97.56 83 ILE A CA 1
ATOM 645 C C . ILE A 1 83 ? -11.428 1.371 6.672 1.00 97.56 83 ILE A C 1
ATOM 647 O O . ILE A 1 83 ? -10.263 1.605 6.365 1.00 97.56 83 ILE A O 1
ATOM 651 N N . ASN A 1 84 ? -12.426 1.408 5.777 1.00 98.12 84 ASN A N 1
ATOM 652 C CA . ASN A 1 84 ? -12.237 1.743 4.363 1.00 98.12 84 ASN A CA 1
ATOM 653 C C . ASN A 1 84 ? -11.649 3.149 4.191 1.00 98.12 84 ASN A C 1
ATOM 655 O O . ASN A 1 84 ? -10.705 3.331 3.426 1.00 98.12 84 ASN A O 1
ATOM 659 N N . ASP A 1 85 ? -12.190 4.139 4.904 1.00 98.19 85 ASP A N 1
ATOM 660 C CA . ASP A 1 85 ? -11.725 5.525 4.807 1.00 98.19 85 ASP A CA 1
ATOM 661 C C . ASP A 1 85 ? -10.310 5.668 5.359 1.00 98.19 85 ASP A C 1
ATOM 663 O O . ASP A 1 85 ? -9.458 6.276 4.712 1.00 98.19 85 ASP A O 1
ATOM 667 N N . LYS A 1 86 ? -10.029 5.048 6.512 1.00 97.88 86 LYS A N 1
ATOM 668 C CA . LYS A 1 86 ? -8.691 5.078 7.116 1.00 97.88 86 LYS A CA 1
ATOM 669 C C . LYS A 1 86 ? -7.638 4.460 6.190 1.00 97.88 86 LYS A C 1
ATOM 671 O O . LYS A 1 86 ? -6.595 5.067 5.959 1.00 97.88 86 LYS A O 1
ATOM 676 N N . VAL A 1 87 ? -7.915 3.286 5.614 1.00 98.44 87 VAL A N 1
ATOM 677 C CA . VAL A 1 87 ? -7.007 2.628 4.657 1.00 98.44 87 VAL A CA 1
ATOM 678 C C . VAL A 1 87 ? -6.829 3.481 3.397 1.00 98.44 87 VAL A C 1
ATOM 680 O O . VAL A 1 87 ? -5.702 3.666 2.941 1.00 98.44 87 VAL A O 1
ATOM 683 N N . ASN A 1 88 ? -7.902 4.076 2.865 1.00 98.56 88 ASN A N 1
ATOM 684 C CA . ASN A 1 88 ? -7.821 4.969 1.706 1.00 98.56 88 ASN A CA 1
ATOM 685 C C . ASN A 1 88 ? -6.985 6.231 1.963 1.00 98.56 88 ASN A C 1
ATOM 687 O O . ASN A 1 88 ? -6.293 6.689 1.054 1.00 98.56 88 ASN A O 1
ATOM 691 N N . ILE A 1 89 ? -7.034 6.804 3.170 1.00 98.50 89 ILE A N 1
ATOM 692 C CA . ILE A 1 89 ? -6.177 7.939 3.548 1.00 98.50 89 ILE A CA 1
ATOM 693 C C . ILE A 1 89 ? -4.705 7.533 3.455 1.00 98.50 89 ILE A C 1
ATOM 695 O O . ILE A 1 89 ? -3.919 8.221 2.804 1.00 98.50 89 ILE A O 1
ATOM 699 N N . ILE A 1 90 ? -4.346 6.384 4.032 1.00 98.62 90 ILE A N 1
ATOM 700 C CA . ILE A 1 90 ? -2.968 5.886 3.998 1.00 98.62 90 ILE A CA 1
ATOM 701 C C . ILE A 1 90 ? -2.530 5.594 2.564 1.00 98.62 90 ILE A C 1
ATOM 703 O O . ILE A 1 90 ? -1.460 6.038 2.169 1.00 98.62 90 ILE A O 1
ATOM 707 N N . ILE A 1 91 ? -3.354 4.919 1.756 1.00 98.69 91 ILE A N 1
ATOM 708 C CA . ILE A 1 91 ? -3.060 4.656 0.337 1.00 98.69 91 ILE A CA 1
ATOM 709 C C . ILE A 1 91 ? -2.718 5.950 -0.409 1.00 98.69 91 ILE A C 1
ATOM 711 O O . ILE A 1 91 ? -1.712 6.011 -1.120 1.00 98.69 91 ILE A O 1
ATOM 715 N N . LYS A 1 92 ? -3.540 6.992 -0.234 1.00 98.62 92 LYS A N 1
ATOM 716 C CA . LYS A 1 92 ? -3.340 8.289 -0.890 1.00 98.62 92 LYS A CA 1
ATOM 717 C C . LYS A 1 92 ? -2.032 8.939 -0.459 1.00 98.62 92 LYS A C 1
ATOM 719 O O . LYS A 1 92 ? -1.277 9.392 -1.317 1.00 98.62 92 LYS A O 1
ATOM 724 N N . GLU A 1 93 ? -1.738 8.964 0.838 1.00 98.56 93 GLU A N 1
ATOM 725 C CA . GLU A 1 93 ? -0.506 9.582 1.334 1.00 98.56 93 GLU A CA 1
ATOM 726 C C . GLU A 1 93 ? 0.744 8.761 0.983 1.00 98.56 93 GLU A C 1
ATOM 728 O O . GLU A 1 93 ? 1.742 9.345 0.574 1.00 98.56 93 GLU A O 1
ATOM 733 N N . VAL A 1 94 ? 0.690 7.424 1.011 1.00 98.62 94 VAL A N 1
ATOM 734 C CA . VAL A 1 94 ? 1.768 6.552 0.504 1.00 98.62 94 VAL A CA 1
ATOM 735 C C . VAL A 1 94 ? 2.057 6.857 -0.967 1.00 98.62 94 VAL A C 1
ATOM 737 O O . VAL A 1 94 ? 3.196 7.151 -1.335 1.00 98.62 94 VAL A O 1
ATOM 740 N N . SER A 1 95 ? 1.022 6.836 -1.811 1.00 98.06 95 SER A N 1
ATOM 741 C CA . SER A 1 95 ? 1.142 7.105 -3.247 1.00 98.06 95 SER A CA 1
ATOM 742 C C . SER A 1 95 ? 1.749 8.487 -3.516 1.00 98.06 95 SER A C 1
ATOM 744 O O . SER A 1 95 ? 2.706 8.628 -4.283 1.00 98.06 95 SER A O 1
ATOM 746 N N . LYS A 1 96 ? 1.252 9.512 -2.826 1.00 98.00 96 LYS A N 1
ATOM 747 C CA . LYS A 1 96 ? 1.719 10.894 -2.943 1.00 98.00 96 LYS A CA 1
ATOM 748 C C . LYS A 1 96 ? 3.163 11.073 -2.478 1.00 98.00 96 LYS A C 1
ATOM 750 O O . LYS A 1 96 ? 3.968 11.648 -3.210 1.00 98.00 96 LYS A O 1
ATOM 755 N N . LEU A 1 97 ? 3.495 10.594 -1.279 1.00 98.12 97 LEU A N 1
ATOM 756 C CA . LEU A 1 97 ? 4.780 10.859 -0.630 1.00 98.12 97 LEU A CA 1
ATOM 757 C C . LEU A 1 97 ? 5.916 9.989 -1.167 1.00 98.12 97 LEU A C 1
ATOM 759 O O . LEU A 1 97 ? 7.064 10.424 -1.129 1.00 98.12 97 LEU A O 1
ATOM 763 N N . GLN A 1 98 ? 5.631 8.768 -1.626 1.00 97.62 98 GLN A N 1
ATOM 764 C CA . GLN A 1 98 ? 6.665 7.801 -2.020 1.00 97.62 98 GLN A CA 1
ATOM 765 C C . GLN A 1 98 ? 6.627 7.451 -3.508 1.00 97.62 98 GLN A C 1
ATOM 767 O O . GLN A 1 98 ? 7.673 7.182 -4.098 1.00 97.62 98 GLN A O 1
ATOM 772 N N . PHE A 1 99 ? 5.460 7.537 -4.152 1.00 96.94 99 PHE A N 1
ATOM 773 C CA . PHE A 1 99 ? 5.265 6.996 -5.500 1.00 96.94 99 PHE A CA 1
ATOM 774 C C . PHE A 1 99 ? 4.799 8.018 -6.535 1.00 96.94 99 PHE A C 1
ATOM 776 O O . PHE A 1 99 ? 4.277 7.649 -7.579 1.00 96.94 99 PHE A O 1
ATOM 783 N N . LYS A 1 100 ? 5.028 9.317 -6.304 1.00 95.75 100 LYS A N 1
ATOM 784 C CA . LYS A 1 100 ? 4.684 10.393 -7.257 1.00 95.75 100 LYS A CA 1
ATOM 785 C C . LYS A 1 100 ? 3.208 10.389 -7.686 1.00 95.75 100 LYS A C 1
ATOM 787 O O . LYS A 1 100 ? 2.903 10.732 -8.825 1.00 95.75 100 LYS A O 1
ATOM 792 N N . ASN A 1 101 ? 2.310 10.037 -6.770 1.00 95.88 101 ASN A N 1
ATOM 793 C CA . ASN A 1 101 ? 0.883 9.834 -7.032 1.00 95.88 101 ASN A CA 1
ATOM 794 C C . ASN A 1 101 ? 0.576 8.667 -7.993 1.00 95.88 101 ASN A C 1
ATOM 796 O O . ASN A 1 101 ? -0.483 8.659 -8.619 1.00 95.88 101 ASN A O 1
ATOM 800 N N . ALA A 1 102 ? 1.476 7.684 -8.132 1.00 96.00 102 ALA A N 1
ATOM 801 C CA . ALA A 1 102 ? 1.203 6.495 -8.932 1.00 96.00 102 ALA A CA 1
ATOM 802 C C . ALA A 1 102 ? -0.005 5.721 -8.362 1.00 96.00 102 ALA A C 1
ATOM 804 O O . ALA A 1 102 ? -0.116 5.589 -7.135 1.00 96.00 102 ALA A O 1
ATOM 805 N N . PRO A 1 103 ? -0.917 5.214 -9.208 1.00 96.44 103 PRO A N 1
ATOM 806 C CA . PRO A 1 103 ? -2.185 4.671 -8.736 1.00 96.44 103 PRO A CA 1
ATOM 807 C C . PRO A 1 103 ? -2.041 3.433 -7.840 1.00 96.44 103 PRO A C 1
ATOM 809 O O . PRO A 1 103 ? -1.443 2.423 -8.215 1.00 96.44 103 PRO A O 1
ATOM 812 N N . ILE A 1 104 ? -2.673 3.506 -6.671 1.00 98.38 104 ILE A N 1
ATOM 813 C CA . ILE A 1 104 ? -2.917 2.387 -5.760 1.00 98.38 104 ILE A CA 1
ATOM 814 C C . ILE A 1 104 ? -4.386 2.493 -5.354 1.00 98.38 104 ILE A C 1
ATOM 816 O O . ILE A 1 104 ? -4.837 3.560 -4.934 1.00 98.38 104 ILE A O 1
ATOM 820 N N . GLU A 1 105 ? -5.143 1.413 -5.490 1.00 98.31 105 GLU A N 1
ATOM 821 C CA . GLU A 1 105 ? -6.587 1.419 -5.269 1.00 98.31 105 GLU A CA 1
ATOM 822 C C . GLU A 1 105 ? -6.993 0.395 -4.213 1.00 98.31 105 GLU A C 1
ATOM 824 O O . GLU A 1 105 ? -6.622 -0.775 -4.301 1.00 98.31 105 GLU A O 1
ATOM 829 N N . LEU A 1 106 ? -7.817 0.816 -3.251 1.00 98.75 106 LEU A N 1
ATOM 830 C CA . LEU A 1 106 ? -8.579 -0.108 -2.417 1.00 98.75 106 LEU A CA 1
ATOM 831 C C . LEU A 1 106 ? -9.787 -0.608 -3.212 1.00 98.75 106 LEU A C 1
ATOM 833 O O . LEU A 1 106 ? -10.696 0.163 -3.511 1.00 98.75 106 LEU A O 1
ATOM 837 N N . ILE A 1 107 ? -9.812 -1.901 -3.522 1.00 98.62 107 ILE A N 1
ATOM 838 C CA . ILE A 1 107 ? -10.924 -2.538 -4.234 1.00 98.62 107 ILE A CA 1
ATOM 839 C C . ILE A 1 107 ? -12.060 -2.867 -3.265 1.00 98.62 107 ILE A C 1
ATOM 841 O O . ILE A 1 107 ? -13.218 -2.549 -3.523 1.00 98.62 107 ILE A O 1
ATOM 845 N N . LYS A 1 108 ? -11.729 -3.520 -2.147 1.00 98.50 108 LYS A N 1
ATOM 846 C CA . LYS A 1 108 ? -12.669 -3.875 -1.077 1.00 98.50 108 LYS A CA 1
ATOM 847 C C . LYS A 1 108 ? -11.928 -4.234 0.207 1.00 98.50 108 LYS A C 1
ATO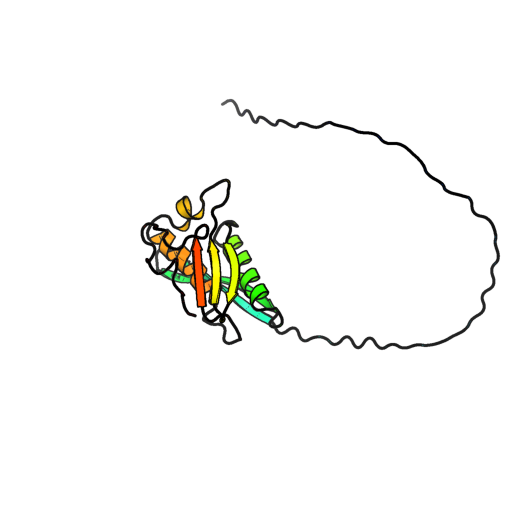M 849 O O . LYS A 1 108 ? -10.735 -4.529 0.174 1.00 98.50 108 LYS A O 1
ATOM 854 N N . ILE A 1 109 ? -12.662 -4.288 1.314 1.00 98.69 109 ILE A N 1
ATOM 855 C CA . ILE A 1 109 ? -12.235 -4.973 2.537 1.00 98.69 109 ILE A CA 1
ATOM 856 C C . ILE A 1 109 ? -13.217 -6.111 2.799 1.00 98.69 109 ILE A C 1
ATOM 858 O O . ILE A 1 109 ? -14.426 -5.892 2.818 1.00 98.69 109 ILE A O 1
ATOM 862 N N . ASP A 1 110 ? -12.694 -7.320 2.965 1.00 98.38 110 ASP A N 1
ATOM 863 C CA . ASP A 1 110 ? -13.471 -8.549 3.129 1.00 98.38 110 ASP A CA 1
ATOM 864 C C . ASP A 1 110 ? -12.752 -9.452 4.135 1.00 98.38 110 ASP A C 1
ATOM 866 O O . ASP A 1 110 ? -11.537 -9.619 4.047 1.00 98.38 110 ASP A O 1
ATOM 870 N N . ASN A 1 111 ? -13.469 -9.958 5.142 1.00 97.38 111 ASN A N 1
ATOM 871 C CA . ASN A 1 111 ? -12.894 -10.682 6.287 1.00 97.38 111 ASN A CA 1
ATOM 872 C C . ASN A 1 111 ? -11.665 -9.98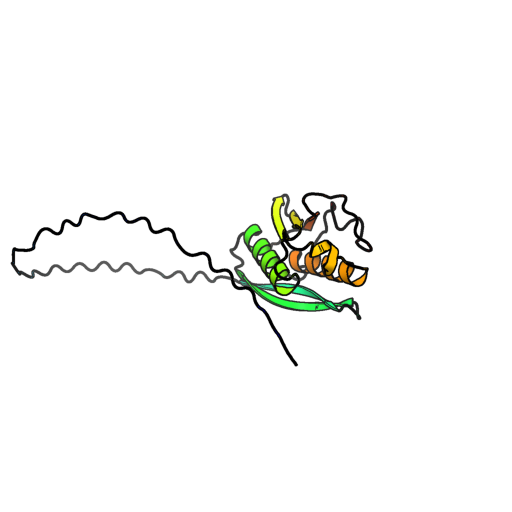5 6.914 1.00 97.38 111 ASN A C 1
ATOM 874 O O . ASN A 1 111 ? -10.648 -10.621 7.172 1.00 97.38 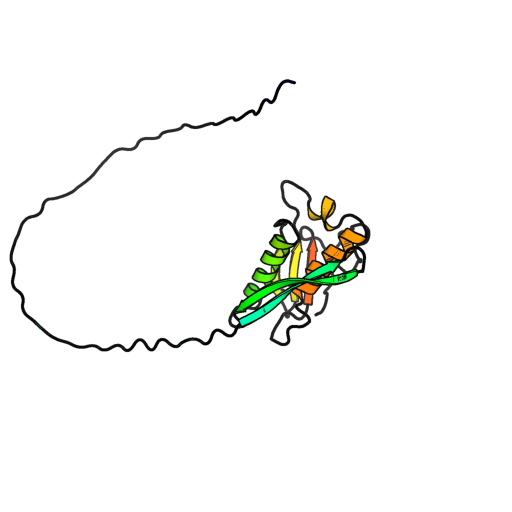111 ASN A O 1
ATOM 878 N N . ASN A 1 112 ? -11.751 -8.664 7.124 1.00 97.50 112 ASN A N 1
ATOM 879 C CA . ASN A 1 112 ? -10.662 -7.795 7.606 1.00 97.50 112 ASN A CA 1
ATOM 880 C C . ASN A 1 112 ? -9.391 -7.776 6.733 1.00 97.50 112 ASN A C 1
ATOM 882 O O . ASN A 1 112 ? -8.368 -7.255 7.173 1.00 97.50 112 ASN A O 1
ATOM 886 N N . ILE A 1 113 ? -9.437 -8.285 5.500 1.00 98.75 113 ILE A N 1
ATOM 887 C CA . ILE A 1 113 ? -8.340 -8.199 4.533 1.00 98.75 113 ILE A CA 1
ATOM 888 C C . ILE A 1 113 ? -8.643 -7.091 3.530 1.00 98.75 113 ILE A C 1
ATOM 890 O O . ILE A 1 113 ? -9.710 -7.084 2.912 1.00 98.75 113 ILE A O 1
ATOM 894 N N . ALA A 1 114 ? -7.710 -6.154 3.349 1.00 98.81 114 ALA A N 1
ATOM 895 C CA . ALA A 1 114 ? -7.823 -5.132 2.313 1.00 98.81 114 ALA A CA 1
ATOM 896 C C . ALA A 1 114 ? -7.279 -5.643 0.975 1.00 98.81 114 ALA A C 1
ATOM 898 O O . ALA A 1 114 ? -6.110 -6.004 0.860 1.00 98.81 114 ALA A O 1
ATOM 899 N N . TYR A 1 115 ? -8.131 -5.643 -0.046 1.00 98.81 115 TYR A N 1
ATOM 900 C CA . TYR A 1 115 ? -7.778 -6.018 -1.410 1.00 98.81 115 TYR A CA 1
ATOM 901 C C . TYR A 1 115 ? -7.334 -4.770 -2.161 1.00 98.81 115 TYR A C 1
ATOM 903 O O . TYR A 1 115 ? -8.140 -3.874 -2.418 1.00 98.81 115 TYR A O 1
ATOM 911 N N . ILE A 1 116 ? -6.050 -4.720 -2.489 1.00 98.81 116 ILE A N 1
ATOM 912 C CA . ILE A 1 116 ? -5.372 -3.577 -3.088 1.00 98.81 116 ILE A CA 1
ATOM 913 C C . ILE A 1 116 ? -4.975 -3.917 -4.521 1.00 98.81 116 ILE A C 1
ATOM 915 O O . ILE A 1 116 ? -4.484 -5.011 -4.805 1.00 98.81 116 ILE A O 1
ATOM 919 N N . ASN A 1 117 ? -5.162 -2.970 -5.431 1.00 98.56 117 ASN A N 1
ATOM 920 C CA . ASN A 1 117 ? -4.680 -3.079 -6.798 1.00 98.56 117 ASN A CA 1
ATOM 921 C C . ASN A 1 117 ? -3.697 -1.950 -7.101 1.00 98.56 117 ASN A C 1
ATOM 923 O O . ASN A 1 117 ? -4.027 -0.771 -6.971 1.00 98.56 117 ASN A O 1
ATOM 927 N N . ILE A 1 118 ? -2.496 -2.324 -7.521 1.00 97.88 118 ILE A N 1
ATOM 928 C CA . ILE A 1 118 ? -1.500 -1.414 -8.069 1.00 97.88 118 ILE A CA 1
ATOM 929 C C . ILE A 1 118 ? -1.789 -1.277 -9.562 1.00 97.88 118 ILE A C 1
ATOM 931 O O . ILE A 1 118 ? -1.841 -2.281 -10.271 1.00 97.88 118 ILE A O 1
ATOM 935 N N . LYS A 1 119 ? -1.981 -0.050 -10.050 1.00 96.06 119 LYS A N 1
ATOM 936 C CA . LYS A 1 119 ? -2.153 0.205 -11.486 1.00 96.06 119 LYS A CA 1
ATOM 937 C C . LYS A 1 119 ? -1.037 1.086 -12.002 1.00 96.06 119 LYS A C 1
ATOM 939 O O . LYS A 1 119 ? -0.612 2.022 -11.327 1.00 96.06 119 LYS A O 1
ATOM 944 N N . GLU A 1 120 ? -0.590 0.803 -13.210 1.00 93.56 120 GLU A N 1
ATOM 945 C CA . GLU A 1 120 ? 0.271 1.690 -13.958 1.00 93.56 120 GLU A CA 1
ATOM 946 C C . GLU A 1 120 ? -0.415 3.017 -14.225 1.00 93.56 120 GLU A C 1
ATOM 948 O O . GLU A 1 120 ? -1.622 3.120 -14.467 1.00 93.56 120 GLU A O 1
ATOM 953 N N . ASP A 1 121 ? 0.406 4.058 -14.191 1.00 85.44 121 ASP A N 1
ATOM 954 C CA . ASP A 1 121 ? -0.007 5.319 -14.761 1.00 85.44 121 ASP A CA 1
ATOM 955 C C . ASP A 1 121 ? -0.131 5.168 -16.289 1.00 85.44 121 ASP A C 1
ATOM 957 O O . ASP A 1 121 ? 0.641 4.459 -16.943 1.00 85.44 121 ASP A O 1
ATOM 961 N N . LYS A 1 122 ? -1.148 5.819 -16.865 1.00 76.94 122 LYS A N 1
ATOM 962 C CA . LYS A 1 122 ? -1.487 5.674 -18.290 1.00 76.94 122 LYS A CA 1
ATOM 963 C C . LYS A 1 122 ? -0.396 6.219 -19.206 1.00 76.94 122 LYS A C 1
ATOM 965 O O . LYS A 1 122 ? -0.303 5.787 -20.352 1.00 76.94 122 LYS A O 1
ATOM 970 N N . GLU A 1 123 ? 0.383 7.184 -18.727 1.00 78.50 123 GLU A N 1
ATOM 971 C CA . GLU A 1 123 ? 1.375 7.893 -19.528 1.00 78.50 123 GLU A CA 1
ATOM 972 C C . GLU A 1 123 ? 2.773 7.306 -19.335 1.00 78.50 123 GLU A C 1
ATOM 974 O O . GLU A 1 123 ? 3.542 7.217 -20.291 1.00 78.50 123 GLU A O 1
ATOM 979 N N . ASN A 1 124 ? 3.098 6.864 -18.119 1.00 79.38 124 ASN A N 1
ATOM 980 C CA . ASN A 1 124 ? 4.380 6.254 -17.796 1.00 79.38 124 ASN A CA 1
ATOM 981 C C . ASN A 1 124 ? 4.183 5.016 -16.924 1.00 79.38 124 ASN A C 1
ATOM 983 O O . ASN A 1 124 ? 3.617 5.114 -15.843 1.00 79.38 124 ASN A O 1
ATOM 987 N N . LYS A 1 125 ? 4.736 3.868 -17.337 1.00 86.94 125 LYS A N 1
ATOM 988 C CA . LYS A 1 125 ? 4.774 2.638 -16.524 1.00 86.94 125 LYS A CA 1
ATOM 989 C C . LYS A 1 125 ? 5.685 2.794 -15.295 1.00 86.94 125 LYS A C 1
ATOM 991 O O . LYS A 1 125 ? 6.794 2.261 -15.259 1.00 86.94 125 LYS A O 1
ATOM 996 N N . LEU A 1 126 ? 5.285 3.633 -14.344 1.00 91.81 126 LEU A N 1
ATOM 997 C CA . LEU A 1 126 ? 6.074 4.044 -13.190 1.00 91.81 126 LEU A CA 1
ATOM 998 C C . LEU A 1 126 ? 6.409 2.866 -12.279 1.00 91.81 126 LEU A C 1
ATOM 1000 O O . LEU A 1 126 ? 7.521 2.809 -11.757 1.00 91.81 126 LEU A O 1
ATOM 1004 N N . TRP A 1 127 ? 5.487 1.927 -12.084 1.00 94.38 127 TRP A N 1
ATOM 1005 C CA . TRP A 1 127 ? 5.731 0.815 -11.174 1.00 94.38 127 TRP A CA 1
ATOM 1006 C C . TRP A 1 127 ? 6.832 -0.084 -11.708 1.00 94.38 127 TRP A C 1
ATOM 1008 O O . TRP A 1 127 ? 7.860 -0.219 -11.048 1.00 94.38 127 TRP A O 1
ATOM 1018 N N . GLY A 1 128 ? 6.679 -0.612 -12.922 1.00 89.56 128 GLY A N 1
ATOM 1019 C CA . GLY A 1 128 ? 7.686 -1.497 -13.505 1.00 89.56 128 GLY A CA 1
ATOM 1020 C C . GLY A 1 128 ? 9.006 -0.803 -13.842 1.00 89.56 128 GLY A C 1
ATOM 1021 O O . GLY A 1 128 ? 10.074 -1.340 -13.564 1.00 89.56 128 GLY A O 1
ATOM 1022 N N . ASN A 1 129 ? 8.959 0.412 -14.396 1.00 90.38 129 ASN A N 1
ATOM 1023 C CA . ASN A 1 129 ? 10.172 1.072 -14.892 1.00 90.38 129 ASN A CA 1
ATOM 1024 C C . ASN A 1 129 ? 10.931 1.861 -13.824 1.00 90.38 129 ASN A C 1
ATOM 1026 O O . ASN A 1 129 ? 11.990 2.407 -14.131 1.00 90.38 129 ASN A O 1
ATOM 1030 N N . LYS A 1 130 ? 10.378 2.024 -12.618 1.00 92.50 130 LYS A N 1
ATOM 1031 C CA . LYS A 1 130 ? 10.998 2.881 -11.604 1.00 92.50 130 LYS A CA 1
ATOM 1032 C C . LYS A 1 130 ? 10.938 2.326 -10.196 1.00 92.50 130 LYS A C 1
ATOM 1034 O O . LYS A 1 130 ? 11.963 2.339 -9.524 1.00 92.50 130 LYS A O 1
ATOM 1039 N N . PHE A 1 131 ? 9.764 1.925 -9.721 1.00 94.94 131 PHE A N 1
ATOM 1040 C CA . PHE A 1 131 ? 9.608 1.568 -8.310 1.00 94.94 131 PHE A CA 1
ATOM 1041 C C . PHE A 1 131 ? 10.016 0.120 -8.051 1.00 94.94 131 PHE A C 1
ATOM 1043 O O . PHE A 1 131 ? 10.856 -0.123 -7.197 1.00 94.94 131 PHE A O 1
ATOM 1050 N N . PHE A 1 132 ? 9.543 -0.824 -8.858 1.00 95.00 132 PHE A N 1
ATOM 1051 C CA . PHE A 1 132 ? 9.929 -2.233 -8.772 1.00 95.00 132 PHE A CA 1
ATOM 1052 C C . PHE A 1 132 ? 11.228 -2.573 -9.518 1.00 95.00 132 PHE A C 1
ATOM 1054 O O . PHE A 1 132 ? 11.595 -3.739 -9.614 1.00 95.00 132 PHE A O 1
ATOM 1061 N N . GLN A 1 133 ? 11.939 -1.581 -10.061 1.00 92.81 133 GLN A N 1
ATOM 1062 C CA . GLN A 1 133 ? 13.141 -1.838 -10.847 1.00 92.81 133 GLN A CA 1
ATOM 1063 C C . GLN A 1 133 ? 14.318 -2.260 -9.951 1.00 92.81 133 GLN A C 1
ATOM 1065 O O . GLN A 1 133 ? 14.809 -1.481 -9.131 1.00 92.81 133 GLN A O 1
ATOM 1070 N N . GLY A 1 134 ? 14.831 -3.468 -10.196 1.00 92.50 134 GLY A N 1
ATOM 1071 C CA . GLY A 1 134 ? 15.997 -4.018 -9.508 1.00 92.50 134 GLY A CA 1
ATOM 1072 C C . GLY A 1 134 ? 15.726 -4.385 -8.045 1.00 92.50 134 GLY A C 1
ATOM 1073 O O . GLY A 1 134 ? 14.720 -3.997 -7.459 1.00 92.50 134 GLY A O 1
ATOM 1074 N N . SER A 1 135 ? 16.662 -5.115 -7.434 1.00 92.81 135 SER A N 1
ATOM 1075 C CA . SER A 1 135 ? 16.503 -5.656 -6.073 1.00 92.81 135 SER A CA 1
ATOM 1076 C C . SER A 1 135 ? 16.193 -4.593 -5.016 1.00 92.81 135 SER A C 1
ATOM 1078 O O . SER A 1 135 ? 15.238 -4.723 -4.251 1.00 92.81 135 SER A O 1
ATOM 1080 N N . THR A 1 136 ? 16.939 -3.487 -5.013 1.00 94.19 136 THR A N 1
ATOM 1081 C CA . THR A 1 136 ? 16.717 -2.400 -4.053 1.00 94.19 136 THR A CA 1
ATOM 1082 C C . THR A 1 136 ? 15.371 -1.709 -4.265 1.00 94.19 136 THR A C 1
ATOM 1084 O O . THR A 1 136 ? 14.675 -1.440 -3.290 1.00 94.19 136 THR A O 1
ATOM 1087 N N . GLY A 1 137 ? 14.983 -1.435 -5.516 1.00 95.38 137 GLY A N 1
ATOM 1088 C CA . GLY A 1 137 ? 13.696 -0.805 -5.820 1.00 95.38 137 GLY A CA 1
ATOM 1089 C C . GLY A 1 137 ? 12.529 -1.692 -5.396 1.00 95.38 137 GLY A C 1
ATOM 1090 O O . GLY A 1 137 ? 11.647 -1.241 -4.662 1.00 95.38 137 GLY A O 1
ATOM 1091 N N . ALA A 1 138 ? 12.579 -2.970 -5.781 1.00 94.94 138 ALA A N 1
ATOM 1092 C CA . ALA A 1 138 ? 11.613 -3.984 -5.382 1.00 94.94 138 ALA A CA 1
ATOM 1093 C C . ALA A 1 138 ? 11.458 -4.054 -3.856 1.00 94.94 138 ALA A C 1
ATOM 1095 O O . ALA A 1 138 ? 10.353 -3.863 -3.354 1.00 94.94 138 ALA A O 1
ATOM 1096 N N . SER A 1 139 ? 12.560 -4.232 -3.122 1.00 95.69 139 SER A N 1
ATOM 1097 C CA . SER A 1 139 ? 12.561 -4.340 -1.657 1.00 95.69 139 SER A CA 1
ATOM 1098 C C . SER A 1 139 ? 11.992 -3.095 -0.969 1.00 95.69 139 SER A C 1
ATOM 1100 O O . SER A 1 139 ? 11.069 -3.187 -0.159 1.00 95.69 139 SER A O 1
ATOM 1102 N N . VAL A 1 140 ? 12.470 -1.902 -1.343 1.00 97.12 140 VAL A N 1
ATOM 1103 C CA . VAL A 1 140 ? 11.985 -0.645 -0.753 1.00 97.12 140 VAL A CA 1
ATOM 1104 C C . VAL A 1 140 ? 10.499 -0.451 -1.055 1.00 97.12 140 VAL A C 1
ATOM 1106 O O . VAL A 1 140 ? 9.737 -0.060 -0.169 1.00 97.12 140 VAL A O 1
ATOM 1109 N N . THR A 1 141 ? 10.060 -0.731 -2.284 1.00 97.50 141 THR A N 1
ATOM 1110 C CA . THR A 1 141 ? 8.669 -0.528 -2.707 1.00 97.50 141 THR A CA 1
ATOM 1111 C C . THR A 1 141 ? 7.714 -1.465 -1.978 1.00 97.50 141 THR A C 1
ATOM 1113 O O . THR A 1 141 ? 6.720 -0.996 -1.418 1.00 97.50 141 THR A O 1
ATOM 1116 N N . THR A 1 142 ? 8.014 -2.767 -1.937 1.00 97.25 142 THR A N 1
ATOM 1117 C CA . THR A 1 142 ? 7.169 -3.752 -1.248 1.00 97.25 142 THR A CA 1
ATOM 1118 C C . THR A 1 142 ? 7.100 -3.451 0.246 1.00 97.25 142 THR A C 1
ATOM 1120 O O . THR A 1 142 ? 5.998 -3.343 0.784 1.00 97.25 142 THR A O 1
ATOM 1123 N N . TYR A 1 143 ? 8.241 -3.194 0.895 1.00 97.69 143 TYR A N 1
ATOM 1124 C CA . TYR A 1 143 ? 8.301 -2.827 2.311 1.00 97.69 143 TYR A CA 1
ATOM 1125 C C . TYR A 1 143 ? 7.465 -1.578 2.612 1.00 97.69 143 TYR A C 1
ATOM 1127 O O . TYR A 1 143 ? 6.655 -1.572 3.538 1.00 97.69 143 TYR A O 1
ATOM 1135 N N . THR A 1 144 ? 7.609 -0.533 1.792 1.00 98.50 144 THR A N 1
ATOM 1136 C CA . THR A 1 144 ? 6.892 0.739 1.967 1.00 98.50 144 THR A CA 1
ATOM 1137 C C . THR A 1 144 ? 5.379 0.548 1.918 1.00 98.50 144 THR A C 1
ATOM 1139 O O . THR A 1 144 ? 4.664 1.056 2.783 1.00 98.50 144 THR A O 1
ATOM 1142 N N . ILE A 1 145 ? 4.879 -0.194 0.923 1.00 98.50 145 ILE A N 1
ATOM 1143 C CA . ILE A 1 145 ? 3.444 -0.463 0.766 1.00 98.50 145 ILE A CA 1
ATOM 1144 C C . ILE A 1 145 ? 2.936 -1.313 1.935 1.00 98.50 145 ILE A C 1
ATOM 1146 O O . ILE A 1 145 ? 1.936 -0.961 2.560 1.00 98.50 145 ILE A O 1
ATOM 1150 N N . VAL A 1 146 ? 3.633 -2.406 2.253 1.00 98.44 146 VAL A N 1
ATOM 1151 C CA . VAL A 1 146 ? 3.217 -3.370 3.279 1.00 98.44 146 VAL A CA 1
ATOM 1152 C C . VAL A 1 146 ? 3.173 -2.722 4.658 1.00 98.44 146 VAL A C 1
ATOM 1154 O O . VAL A 1 146 ? 2.129 -2.728 5.310 1.00 98.44 146 VAL A O 1
ATOM 1157 N N . GLU A 1 147 ? 4.274 -2.119 5.100 1.00 98.19 147 GLU A N 1
ATOM 1158 C CA . GLU A 1 147 ? 4.378 -1.599 6.464 1.00 98.19 147 GLU A CA 1
ATOM 1159 C C . GLU A 1 147 ? 3.503 -0.363 6.676 1.00 98.19 147 GLU A C 1
ATOM 1161 O O . GLU A 1 147 ? 2.888 -0.213 7.737 1.00 98.19 147 GLU A O 1
ATOM 1166 N N . SER A 1 148 ? 3.361 0.479 5.647 1.00 98.50 148 SER A N 1
ATOM 1167 C CA . SER A 1 148 ? 2.437 1.610 5.710 1.00 98.50 148 SER A CA 1
ATOM 1168 C C . SER A 1 148 ? 0.979 1.154 5.742 1.00 98.50 148 SER A C 1
ATOM 1170 O O . SER A 1 148 ? 0.195 1.716 6.489 1.00 98.50 148 SER A O 1
ATOM 1172 N N . LEU A 1 149 ? 0.554 0.141 4.986 1.00 98.56 149 LEU A N 1
ATOM 1173 C CA . LEU A 1 149 ? -0.859 -0.266 5.020 1.00 98.56 149 LEU A CA 1
ATOM 1174 C C . LEU A 1 149 ? -1.214 -1.071 6.271 1.00 98.56 149 LEU A C 1
ATOM 1176 O O . LEU A 1 149 ? -2.303 -0.907 6.825 1.00 98.56 149 LEU A O 1
ATOM 1180 N N . LEU A 1 150 ? -0.302 -1.917 6.750 1.00 98.44 150 LEU A N 1
ATOM 1181 C CA . LEU A 1 150 ? -0.567 -2.780 7.898 1.00 98.44 150 LEU A CA 1
ATOM 1182 C C . LEU A 1 150 ? -0.487 -2.043 9.233 1.00 98.44 150 LEU A C 1
ATOM 1184 O O . LEU A 1 150 ? -1.096 -2.507 10.194 1.00 98.44 150 LEU A O 1
ATOM 1188 N N . GLN A 1 151 ? 0.207 -0.900 9.319 1.00 97.38 151 GLN A N 1
ATOM 1189 C CA . GLN A 1 151 ? 0.282 -0.096 10.548 1.00 97.38 151 GLN A CA 1
ATOM 1190 C C . GLN A 1 151 ? 0.602 -0.959 11.785 1.00 97.38 151 GLN A C 1
ATOM 1192 O O . GLN A 1 151 ? -0.103 -0.882 12.792 1.00 97.38 151 GLN A O 1
ATOM 1197 N N . ARG A 1 152 ? 1.597 -1.856 11.715 1.00 95.44 152 ARG A N 1
ATOM 1198 C CA . ARG A 1 152 ? 1.807 -2.935 12.714 1.00 95.44 152 ARG A CA 1
ATOM 1199 C C . ARG A 1 152 ? 1.940 -2.449 14.165 1.00 95.44 152 ARG A C 1
ATOM 1201 O O . ARG A 1 152 ? 1.572 -3.148 15.112 1.00 95.44 152 ARG A O 1
ATOM 1208 N N . ASP A 1 153 ? 2.420 -1.223 14.343 1.00 92.25 153 ASP A N 1
ATOM 1209 C CA . ASP A 1 153 ? 2.613 -0.617 15.660 1.00 92.25 153 ASP A CA 1
ATOM 1210 C C . ASP A 1 153 ? 1.292 -0.128 16.296 1.00 92.25 153 ASP A C 1
ATOM 1212 O O . ASP A 1 153 ? 1.187 -0.067 17.523 1.00 92.25 153 ASP A O 1
ATOM 1216 N N . TYR A 1 154 ? 0.253 0.161 15.500 1.00 93.81 154 TYR A N 1
ATOM 1217 C CA . TYR A 1 154 ? -1.036 0.658 15.997 1.00 93.81 154 TYR A CA 1
ATOM 1218 C C . TYR A 1 154 ? -1.813 -0.441 16.744 1.00 93.81 154 TYR A C 1
ATOM 1220 O O . TYR A 1 154 ? -1.971 -1.557 16.260 1.00 93.81 154 TYR A O 1
ATOM 1228 N N . LYS A 1 155 ? -2.335 -0.158 17.939 1.00 90.75 155 LYS A N 1
ATOM 1229 C CA . LYS A 1 155 ? -3.014 -1.178 18.772 1.00 90.75 155 LYS A CA 1
ATOM 1230 C C . LYS A 1 155 ? -4.542 -1.136 18.702 1.00 90.75 155 LYS A C 1
ATOM 1232 O O . LYS A 1 155 ? -5.199 -1.972 19.312 1.00 90.75 155 LYS A O 1
ATOM 1237 N N . GLY A 1 156 ? -5.108 -0.176 17.970 1.00 91.38 156 GLY A N 1
ATOM 1238 C CA . GLY A 1 156 ? -6.549 -0.090 17.747 1.00 91.38 156 GLY A CA 1
ATOM 1239 C C . GLY A 1 156 ? -7.056 -1.066 16.682 1.00 91.38 156 GLY A C 1
ATOM 1240 O O . GLY A 1 156 ? -6.297 -1.838 16.088 1.00 91.38 156 GLY A O 1
ATOM 1241 N N . LYS A 1 157 ? -8.370 -1.007 16.429 1.00 93.25 157 LYS A N 1
ATOM 1242 C CA . LYS A 1 157 ? -9.030 -1.810 15.393 1.00 93.25 157 LYS A CA 1
ATOM 1243 C C . LYS A 1 157 ? -8.485 -1.430 14.015 1.00 93.25 157 LYS A C 1
ATOM 1245 O O . LYS A 1 157 ? -8.579 -0.271 13.612 1.00 93.25 157 LYS A O 1
ATOM 1250 N N . TRP A 1 158 ? -7.970 -2.418 13.295 1.00 97.44 158 TRP A N 1
ATOM 1251 C CA . TRP A 1 158 ? -7.384 -2.262 11.968 1.00 97.44 158 TRP A CA 1
ATOM 1252 C C . TRP A 1 158 ? -7.708 -3.474 11.084 1.00 97.44 158 TRP A C 1
ATOM 1254 O O . TRP A 1 158 ? -8.425 -4.371 11.523 1.00 97.44 158 TRP A O 1
ATOM 1264 N N . ILE A 1 159 ? -7.199 -3.487 9.852 1.00 98.38 159 ILE A N 1
ATOM 1265 C CA . ILE A 1 159 ? -7.192 -4.680 8.997 1.00 98.38 159 ILE A CA 1
ATOM 1266 C C . ILE A 1 159 ? -6.197 -5.722 9.523 1.00 98.38 159 ILE A C 1
ATOM 1268 O O . ILE A 1 159 ? -5.176 -5.367 10.110 1.00 98.38 159 ILE A O 1
ATOM 1272 N N . ASP A 1 160 ? -6.483 -6.996 9.271 1.00 98.38 160 ASP A N 1
ATOM 1273 C CA . ASP A 1 160 ? -5.648 -8.132 9.682 1.00 98.38 160 ASP A CA 1
ATOM 1274 C C . ASP A 1 160 ? -4.605 -8.496 8.612 1.00 98.38 160 ASP A C 1
ATOM 1276 O O . ASP A 1 160 ? -3.632 -9.202 8.880 1.00 98.38 160 ASP A O 1
ATOM 1280 N N . GLY A 1 161 ? -4.787 -8.002 7.387 1.00 98.56 161 GLY A N 1
ATOM 1281 C CA . GLY A 1 161 ? -3.854 -8.214 6.294 1.00 98.56 161 GLY A CA 1
ATOM 1282 C C . GLY A 1 161 ? -4.229 -7.464 5.025 1.00 98.56 161 GLY A C 1
ATOM 1283 O O . GLY A 1 161 ? -5.277 -6.819 4.934 1.00 98.56 161 GLY A O 1
ATOM 1284 N N . ILE A 1 162 ? -3.361 -7.581 4.029 1.00 98.75 162 ILE A N 1
ATOM 1285 C CA . ILE A 1 162 ? -3.549 -7.030 2.689 1.00 98.75 162 ILE A CA 1
ATOM 1286 C C . ILE A 1 162 ? -3.380 -8.126 1.641 1.00 98.75 162 ILE A C 1
ATOM 1288 O O . ILE A 1 162 ? -2.599 -9.056 1.819 1.00 98.75 162 ILE A O 1
ATOM 1292 N N . TYR A 1 163 ? -4.114 -8.000 0.544 1.00 98.62 163 TYR A N 1
ATOM 1293 C CA . TYR A 1 163 ? -3.988 -8.829 -0.647 1.00 98.62 163 TYR A CA 1
ATOM 1294 C C . TYR A 1 163 ? -3.711 -7.911 -1.828 1.00 98.62 163 TYR A C 1
ATOM 1296 O O . TYR A 1 163 ? -4.536 -7.045 -2.126 1.00 98.62 163 TYR A O 1
ATOM 1304 N N . ILE A 1 164 ? -2.565 -8.070 -2.484 1.00 98.50 164 ILE A N 1
ATOM 1305 C CA . ILE A 1 164 ? -2.115 -7.134 -3.515 1.00 98.50 164 ILE A CA 1
ATOM 1306 C C . ILE A 1 164 ? -2.206 -7.787 -4.894 1.00 98.50 164 ILE A C 1
ATOM 1308 O O . ILE A 1 164 ? -1.820 -8.937 -5.099 1.00 98.50 164 ILE A O 1
ATOM 1312 N N . THR A 1 165 ? -2.716 -7.021 -5.851 1.00 97.94 165 THR A N 1
ATOM 1313 C CA . THR A 1 165 ? -2.719 -7.333 -7.284 1.00 97.94 165 THR A CA 1
ATOM 1314 C C . THR A 1 165 ? -2.021 -6.222 -8.055 1.00 97.94 165 THR A C 1
ATOM 1316 O O . THR A 1 165 ? -1.903 -5.099 -7.560 1.00 97.94 165 THR A O 1
ATOM 1319 N N . TYR A 1 166 ? -1.566 -6.530 -9.264 1.00 96.75 166 TYR A N 1
ATOM 1320 C CA . TYR A 1 166 ? -1.030 -5.549 -10.199 1.00 96.75 166 TYR A CA 1
ATOM 1321 C C . TYR A 1 166 ? -1.807 -5.626 -11.509 1.00 96.75 166 TYR A C 1
ATOM 1323 O O . TYR A 1 166 ? -1.896 -6.689 -12.124 1.00 96.75 166 TYR A O 1
ATOM 1331 N N . GLU A 1 167 ? -2.421 -4.515 -11.919 1.00 95.56 167 GLU A N 1
ATOM 1332 C CA . GLU A 1 167 ? -3.350 -4.459 -13.056 1.00 95.56 167 GLU A CA 1
ATOM 1333 C C . GLU A 1 167 ? -4.458 -5.529 -12.973 1.00 95.56 167 GLU A C 1
ATOM 1335 O O . GLU A 1 167 ? -4.864 -6.130 -13.969 1.00 95.56 167 GLU A O 1
ATOM 1340 N N . GLY A 1 168 ? -4.923 -5.812 -11.750 1.00 96.62 168 GLY A N 1
ATOM 1341 C CA . GLY A 1 168 ? -5.916 -6.848 -11.458 1.00 96.62 168 GLY A CA 1
ATOM 1342 C C . GLY A 1 168 ? -5.410 -8.288 -11.598 1.00 96.62 168 GLY A C 1
ATOM 1343 O O . GLY A 1 168 ? -6.201 -9.220 -11.473 1.00 96.62 168 GLY A O 1
ATOM 1344 N N . LYS A 1 169 ? -4.113 -8.491 -11.850 1.00 95.19 169 LYS A N 1
ATOM 1345 C CA . LYS A 1 169 ? -3.478 -9.807 -11.969 1.00 95.19 169 LYS A CA 1
ATOM 1346 C C . LYS A 1 169 ? -2.714 -10.160 -10.700 1.00 95.19 169 LYS A C 1
ATOM 1348 O O . LYS A 1 169 ? -2.223 -9.291 -9.980 1.00 95.19 169 LYS A O 1
ATOM 1353 N N . THR A 1 170 ? -2.612 -11.458 -10.448 1.00 93.75 170 THR A N 1
ATOM 1354 C CA . THR A 1 170 ? -1.909 -12.036 -9.295 1.00 93.75 170 THR A CA 1
ATOM 1355 C C . THR A 1 170 ? -0.582 -12.669 -9.700 1.00 93.75 170 THR A C 1
ATOM 1357 O O . THR A 1 170 ? 0.369 -12.636 -8.936 1.00 93.75 170 THR A O 1
ATOM 1360 N N . ASN A 1 171 ? -0.493 -13.198 -10.920 1.00 86.94 171 ASN A N 1
ATOM 1361 C CA . ASN A 1 171 ? 0.687 -13.848 -11.479 1.00 86.94 171 ASN A CA 1
ATOM 1362 C C . ASN A 1 171 ? 1.560 -12.848 -12.250 1.00 86.94 171 ASN A C 1
ATOM 1364 O O . ASN A 1 171 ? 1.685 -12.917 -13.475 1.00 86.94 171 ASN A O 1
ATOM 1368 N N . VAL A 1 172 ? 2.109 -11.871 -11.535 1.00 86.62 172 VAL A N 1
ATOM 1369 C CA . VAL A 1 172 ? 2.974 -10.849 -12.127 1.00 86.62 172 VAL A CA 1
ATOM 1370 C C . VAL A 1 172 ? 4.393 -11.060 -11.641 1.00 86.62 172 VAL A C 1
ATOM 1372 O O . VAL A 1 172 ? 4.652 -11.050 -10.442 1.00 86.62 172 VAL A O 1
ATOM 1375 N N . GLU A 1 173 ? 5.304 -11.236 -12.590 1.00 82.00 173 GLU A N 1
ATOM 1376 C CA . GLU A 1 173 ? 6.722 -11.406 -12.313 1.00 82.00 173 GLU A CA 1
ATOM 1377 C C . GLU A 1 173 ? 7.437 -10.071 -12.506 1.00 82.00 173 GLU A C 1
ATOM 1379 O O . GLU A 1 173 ? 7.397 -9.463 -13.577 1.00 82.00 173 GLU A O 1
ATOM 1384 N N . PHE A 1 174 ? 8.098 -9.630 -11.444 1.00 85.44 174 PHE A N 1
ATOM 1385 C CA . PHE A 1 174 ? 9.109 -8.588 -11.492 1.00 85.44 174 PHE A CA 1
ATOM 1386 C C . PHE A 1 174 ? 10.399 -9.166 -10.937 1.00 85.44 174 PHE A C 1
ATOM 1388 O O . PHE A 1 174 ? 10.375 -9.981 -10.010 1.00 85.44 174 PHE A O 1
ATOM 1395 N N . ASP A 1 175 ? 11.523 -8.699 -11.466 1.00 82.00 175 ASP A N 1
ATOM 1396 C CA . ASP A 1 175 ? 12.821 -9.067 -10.927 1.00 82.00 175 ASP A CA 1
ATOM 1397 C C . ASP A 1 175 ? 12.887 -8.714 -9.437 1.00 82.00 175 ASP A C 1
ATOM 1399 O O . ASP A 1 175 ? 12.603 -7.584 -9.034 1.00 82.00 175 ASP A O 1
ATOM 1403 N N . HIS A 1 176 ? 13.310 -9.685 -8.627 1.00 84.12 176 HIS A N 1
ATOM 1404 C CA . HIS A 1 176 ? 13.581 -9.513 -7.198 1.00 84.12 176 HIS A CA 1
ATOM 1405 C C . HIS A 1 176 ? 12.377 -9.125 -6.321 1.00 84.12 176 HIS A C 1
ATOM 1407 O O . HIS A 1 176 ? 12.573 -8.650 -5.201 1.00 84.12 176 HIS A O 1
ATOM 1413 N N . ILE A 1 177 ? 11.147 -9.352 -6.786 1.00 86.38 177 ILE A N 1
ATOM 1414 C CA . ILE A 1 177 ? 9.969 -9.371 -5.913 1.00 86.38 177 ILE A CA 1
ATOM 1415 C C . ILE A 1 177 ? 9.724 -10.807 -5.447 1.00 86.38 177 ILE A C 1
ATOM 1417 O O . ILE A 1 177 ? 9.825 -11.746 -6.233 1.00 86.38 177 ILE A O 1
ATOM 1421 N N . ASP A 1 178 ? 9.406 -10.969 -4.163 1.00 81.50 178 ASP A N 1
ATOM 1422 C CA . ASP A 1 178 ? 8.984 -12.257 -3.616 1.00 81.50 178 ASP A CA 1
ATOM 1423 C C . ASP A 1 178 ? 7.692 -12.733 -4.302 1.00 81.50 178 ASP A C 1
ATOM 1425 O O . ASP A 1 178 ? 6.756 -11.952 -4.496 1.00 81.50 178 ASP A O 1
ATOM 1429 N N . VAL A 1 179 ? 7.625 -14.021 -4.638 1.00 73.00 179 VAL A N 1
ATOM 1430 C CA . VAL A 1 179 ? 6.470 -14.643 -5.302 1.00 73.00 179 VAL A CA 1
ATOM 1431 C C . VAL A 1 179 ? 5.178 -14.475 -4.502 1.00 73.00 179 VAL A C 1
ATOM 1433 O O . VAL A 1 179 ? 4.100 -14.460 -5.087 1.00 73.00 179 VAL A O 1
ATOM 1436 N N . ASP A 1 180 ? 5.287 -14.277 -3.187 1.00 85.94 180 ASP A N 1
ATOM 1437 C CA . ASP A 1 180 ? 4.151 -14.085 -2.287 1.00 85.94 180 ASP A CA 1
ATOM 1438 C C . ASP A 1 180 ? 3.704 -12.619 -2.138 1.00 85.94 180 ASP A C 1
ATOM 1440 O O . ASP A 1 180 ? 2.760 -12.328 -1.401 1.00 85.94 180 ASP A O 1
ATOM 1444 N N . PHE A 1 181 ? 4.339 -11.657 -2.817 1.00 94.25 181 PHE A N 1
ATOM 1445 C CA . PHE A 1 181 ? 3.892 -10.262 -2.740 1.00 94.25 181 PHE A CA 1
ATOM 1446 C C . PHE A 1 181 ? 2.570 -10.034 -3.486 1.00 94.25 181 PHE A C 1
ATOM 1448 O O . PHE A 1 181 ? 1.659 -9.386 -2.964 1.00 94.25 181 PHE A O 1
ATOM 1455 N N . PHE A 1 182 ? 2.456 -10.568 -4.705 1.00 95.62 182 PHE A N 1
ATOM 1456 C CA . PHE A 1 182 ? 1.229 -10.506 -5.492 1.00 95.62 182 PHE A CA 1
ATOM 1457 C C . PHE A 1 182 ? 0.455 -11.810 -5.358 1.00 95.62 182 PHE A C 1
ATOM 1459 O O . PHE A 1 182 ? 0.998 -12.895 -5.514 1.00 95.62 182 PHE A O 1
ATOM 1466 N N . GLY A 1 183 ? -0.848 -11.712 -5.108 1.00 94.88 183 GLY A N 1
ATOM 1467 C CA . GLY A 1 183 ? -1.713 -12.888 -5.110 1.00 94.88 183 GLY A CA 1
ATOM 1468 C C . GLY A 1 183 ? -1.774 -13.692 -3.809 1.00 94.88 183 GLY A C 1
ATOM 1469 O O . GLY A 1 183 ? -2.558 -14.642 -3.754 1.00 94.88 183 GLY A O 1
ATOM 1470 N N . SER A 1 184 ? -1.050 -13.279 -2.766 1.00 96.25 184 SER A N 1
ATOM 1471 C CA . SER A 1 184 ? -1.093 -13.878 -1.425 1.00 96.25 184 SER A CA 1
ATOM 1472 C C . SER A 1 184 ? -1.521 -12.856 -0.363 1.00 96.25 184 SER A C 1
ATOM 1474 O O . SER A 1 184 ? -1.448 -11.642 -0.559 1.00 96.25 184 SER A O 1
ATOM 1476 N N . VAL A 1 185 ? -2.031 -13.349 0.773 1.00 98.06 185 VAL A N 1
ATOM 1477 C CA . VAL A 1 185 ? -2.408 -12.495 1.912 1.00 98.06 185 VAL A CA 1
ATOM 1478 C C . VAL A 1 185 ? -1.184 -12.238 2.783 1.00 98.06 185 VAL A C 1
ATOM 1480 O O . VAL A 1 185 ? -0.662 -13.157 3.413 1.00 98.06 185 VAL A O 1
ATOM 1483 N N . ILE A 1 186 ? -0.793 -10.972 2.893 1.00 97.94 186 ILE A N 1
ATOM 1484 C CA . ILE A 1 186 ? 0.265 -10.510 3.790 1.00 97.94 186 ILE A CA 1
ATOM 1485 C C . ILE A 1 186 ? -0.389 -10.058 5.094 1.00 97.94 186 ILE A C 1
ATOM 1487 O O . ILE A 1 186 ? -1.177 -9.110 5.111 1.00 97.94 186 ILE A O 1
ATOM 1491 N N . LYS A 1 187 ? -0.089 -10.753 6.192 1.00 97.25 187 LYS A N 1
ATOM 1492 C CA . LYS A 1 187 ? -0.702 -10.498 7.503 1.00 97.25 187 LYS A CA 1
ATOM 1493 C C . LYS A 1 187 ? -0.008 -9.367 8.254 1.00 97.25 187 LYS A C 1
ATOM 1495 O O . LYS A 1 187 ? 1.209 -9.195 8.135 1.00 97.25 187 LYS A O 1
ATOM 1500 N N . ARG A 1 188 ? -0.803 -8.633 9.033 1.00 94.00 188 ARG A N 1
ATOM 1501 C CA . ARG A 1 188 ? -0.368 -7.627 10.007 1.00 94.00 188 ARG A CA 1
ATOM 1502 C C . ARG A 1 188 ? 0.428 -8.223 11.160 1.00 94.00 188 ARG A C 1
ATOM 1504 O O . ARG A 1 188 ? 0.153 -9.379 11.536 1.00 94.00 188 ARG A O 1
#

Mean predicted aligned error: 13.9 Å

Radius of gyration: 27.95 Å; Cα contacts (8 Å, |Δi|>4): 260; chains: 1; bounding box: 71×66×54 Å

pLDDT: mean 80.88, std 23.36, range [29.64, 98.81]

Organism: Paraclostridium bifermentans (NCBI:txid1490)

Sequence (188 aa):
MKKLKKVFCLIFICMLVLSGCNNNVDVKGDNKSEMRVSSNLNTDKQNEKKNSKTYDAKIISMDSNTSEKKIISDIEIDDNLSINDKVNIIIKEVSKLQFKNAPIELIKIDNNIAYINIKEDKENKLWGNKFFQGSTGASVTTYTIVESLLQRDYKGKWIDGIYITYEGKTNVEFDHIDVDFFGSVIKR

Secondary structure (DSSP, 8-state):
-----------------------------------------------------EEEEEEEEE-TTT--EEEEEEEEEETTS-HHHHHHHHHHHHHHHHSTT--EEEEEEETTEEEEEE---SS--HIIIIISSHHHHHHHHHHHHHHHHH-TT--SS--SEEEEEETTBS----TT--TTTSSSEEE-